Protein AF-A0A939JDB5-F1 (afdb_monomer)

Organism: NCBI:txid2816474

Secondary structure (DSSP, 8-state):
-GGGGGT--SGGGHHHHSSHHHHHHHHHHH-SEEE-TTS-EEEHHHHHHHHHHHHTTT----HHHHHTTTHHHHGGGS--GGGS-TT--HHHHHHHHHHHHHH--GGGGGGTSSHHHHHHHHHHH-HHHHHHHHHHTPSPPPHHHHHTT----S--S----HHHHHHHHHHHHHHHT---

Foldseek 3Di:
DCCLCVQPVDPLSCLQQQAPVNLVLQCLLVPQWDQDPVRDTDGSSVVSPVVSCVFQVHDHHHNLVQCVVPLVVQLVVFDDLVPACPPDDPVLNCLQCVQCVVNVGSSSSLNQLAPNNLVSCCSNVNDVSSVRSPVRSPVHHGVCVRSVRGDDPDCRGDDPDPVVVVVVVVVVVVVVVDDD

Solvent-accessible surface area (backbone atoms only — not comparable to full-atom values): 10328 Å² total; per-residue (Å²): 103,75,71,42,38,83,66,32,75,57,84,68,31,46,80,70,27,57,21,53,64,33,29,47,52,51,22,73,66,67,35,70,51,45,73,47,99,85,74,45,81,42,48,37,48,57,54,44,44,48,54,24,16,72,63,29,72,72,38,76,43,45,61,47,74,70,34,72,87,39,27,89,70,41,27,81,76,38,79,56,77,93,76,53,65,89,86,51,54,68,69,54,46,50,60,37,44,44,49,24,77,74,51,77,36,59,33,44,29,52,58,40,68,18,56,59,10,32,52,50,32,31,72,74,68,30,63,71,48,16,54,53,50,53,67,71,43,68,83,70,41,48,53,52,72,55,54,71,71,61,71,86,87,60,83,51,45,89,69,80,56,68,65,58,55,53,52,52,54,56,57,55,57,61,57,69,77,60,77,129

InterPro domains:
  IPR054061 Domain of unknown function DUF6915 [PF21866] (1-70)

Structure (mmCIF, N/CA/C/O backbone):
data_AF-A0A939JDB5-F1
#
_entry.id   AF-A0A939JDB5-F1
#
loop_
_atom_site.group_PDB
_atom_site.id
_atom_site.type_symbol
_atom_site.label_atom_id
_atom_site.label_alt_id
_atom_site.label_comp_id
_atom_site.label_asym_id
_atom_site.label_entity_id
_atom_site.label_seq_id
_atom_site.pdbx_PDB_ins_code
_atom_site.Cartn_x
_atom_site.Cartn_y
_atom_site.Cartn_z
_atom_site.occupancy
_atom_site.B_iso_or_equiv
_atom_site.auth_seq_id
_atom_site.auth_comp_id
_atom_site.auth_asym_id
_atom_site.auth_atom_id
_atom_site.pdbx_PDB_model_num
ATOM 1 N N . MET A 1 1 ? -1.602 1.652 8.373 1.00 92.62 1 MET A N 1
ATOM 2 C CA . MET A 1 1 ? -1.917 2.514 7.207 1.00 92.62 1 MET A CA 1
ATOM 3 C C . MET A 1 1 ? -0.992 3.725 7.167 1.00 92.62 1 MET A C 1
ATOM 5 O O . MET A 1 1 ? -0.188 3.836 6.250 1.00 92.62 1 MET A O 1
ATOM 9 N N . ASP A 1 2 ? -0.999 4.572 8.196 1.00 95.12 2 ASP A N 1
ATOM 10 C CA . ASP A 1 2 ? -0.129 5.760 8.258 1.00 95.12 2 ASP A CA 1
ATOM 11 C C . ASP A 1 2 ? 1.370 5.483 8.423 1.00 95.12 2 ASP A C 1
ATOM 13 O O . ASP A 1 2 ? 2.187 6.348 8.120 1.00 95.12 2 ASP A O 1
ATOM 17 N N . SER A 1 3 ? 1.753 4.268 8.821 1.00 93.88 3 SER A N 1
ATOM 18 C CA . SER A 1 3 ? 3.151 3.817 8.807 1.00 93.88 3 SER A CA 1
ATOM 19 C C . SER A 1 3 ? 3.804 3.911 7.421 1.00 93.88 3 SER A C 1
ATOM 21 O O . SER A 1 3 ? 5.023 4.000 7.329 1.00 93.88 3 SER A O 1
ATOM 23 N N . SER A 1 4 ? 3.015 3.993 6.343 1.00 96.00 4 SER A N 1
ATOM 24 C CA . SER A 1 4 ? 3.498 4.325 4.994 1.00 96.00 4 SER A CA 1
ATOM 25 C C . SER A 1 4 ? 4.272 5.656 4.925 1.00 96.00 4 SER A C 1
ATOM 27 O O . SER A 1 4 ? 5.148 5.811 4.073 1.00 96.00 4 SER A O 1
ATOM 29 N N . LYS A 1 5 ? 4.048 6.589 5.866 1.00 96.06 5 LYS A N 1
ATOM 30 C CA . LYS A 1 5 ? 4.832 7.830 6.022 1.00 96.06 5 LYS A CA 1
ATOM 31 C C . LYS A 1 5 ? 6.316 7.582 6.300 1.00 96.06 5 LYS A C 1
ATOM 33 O O . LYS A 1 5 ? 7.128 8.435 5.954 1.00 96.06 5 LYS A O 1
ATOM 38 N N . LEU A 1 6 ? 6.673 6.432 6.881 1.00 96.12 6 LEU A N 1
ATOM 39 C CA . LEU A 1 6 ? 8.072 6.038 7.098 1.00 96.12 6 LEU A CA 1
ATOM 40 C C . LEU A 1 6 ? 8.820 5.824 5.775 1.00 96.12 6 LEU A C 1
ATOM 42 O O . LEU A 1 6 ? 10.034 5.983 5.728 1.00 96.12 6 LEU A O 1
ATOM 46 N N . PHE A 1 7 ? 8.093 5.509 4.701 1.00 96.06 7 PHE A N 1
ATOM 47 C CA . PHE A 1 7 ? 8.653 5.311 3.366 1.00 96.06 7 PHE A CA 1
ATOM 48 C C . PHE A 1 7 ? 8.555 6.571 2.499 1.00 96.06 7 PHE A C 1
ATOM 50 O O . PHE A 1 7 ? 9.394 6.789 1.627 1.00 96.06 7 PHE A O 1
ATOM 57 N N . TYR A 1 8 ? 7.538 7.410 2.722 1.00 96.31 8 TYR A N 1
ATOM 58 C CA . TYR A 1 8 ? 7.376 8.672 2.003 1.00 96.31 8 TYR A CA 1
ATOM 59 C C . TYR A 1 8 ? 6.568 9.686 2.826 1.00 96.31 8 TYR A C 1
ATOM 61 O O . TYR A 1 8 ? 5.347 9.626 2.884 1.00 96.31 8 TYR A O 1
ATOM 69 N N . PHE A 1 9 ? 7.220 10.660 3.461 1.00 94.94 9 PHE A N 1
ATOM 70 C CA . PHE A 1 9 ? 6.533 11.562 4.402 1.00 94.94 9 PHE A CA 1
ATOM 71 C C . PHE A 1 9 ? 5.441 12.442 3.753 1.00 94.94 9 PHE A C 1
ATOM 73 O O . PHE A 1 9 ? 4.446 12.794 4.387 1.00 94.94 9 PHE A O 1
ATOM 80 N N . HIS A 1 10 ? 5.584 12.782 2.469 1.00 94.69 10 HIS A N 1
ATOM 81 C CA . HIS A 1 10 ? 4.623 13.624 1.754 1.00 94.69 10 HIS A CA 1
ATOM 82 C C . HIS A 1 10 ? 3.256 12.934 1.615 1.00 94.69 10 HIS A C 1
ATOM 84 O O . HIS A 1 10 ? 3.155 11.714 1.520 1.00 94.69 10 HIS A O 1
ATOM 90 N N . ALA A 1 11 ? 2.184 13.720 1.481 1.00 93.25 11 ALA A N 1
ATOM 91 C CA . ALA A 1 11 ? 0.791 13.265 1.394 1.00 93.25 11 ALA A CA 1
ATOM 92 C C . ALA A 1 11 ? 0.489 12.195 0.315 1.00 93.25 11 ALA A C 1
ATOM 94 O O . ALA A 1 11 ? -0.580 11.591 0.338 1.00 93.25 11 ALA A O 1
ATOM 95 N N . ARG A 1 12 ? 1.409 11.950 -0.634 1.00 94.81 12 ARG A N 1
ATOM 96 C CA . ARG A 1 12 ? 1.244 10.916 -1.671 1.00 94.81 12 ARG A CA 1
ATOM 97 C C . ARG A 1 12 ? 1.394 9.504 -1.103 1.00 94.81 12 ARG A C 1
ATOM 99 O O . ARG A 1 12 ? 0.957 8.576 -1.766 1.00 94.81 12 ARG A O 1
ATOM 106 N N . HIS A 1 13 ? 1.926 9.327 0.114 1.00 96.25 13 HIS A N 1
ATOM 107 C CA . HIS A 1 13 ? 1.939 8.015 0.781 1.00 96.25 13 HIS A CA 1
ATOM 108 C C . HIS A 1 13 ? 0.551 7.401 0.909 1.00 96.25 13 HIS A C 1
ATOM 110 O O . HIS A 1 13 ? 0.435 6.189 1.014 1.00 96.25 13 HIS A O 1
ATOM 116 N N . ARG A 1 14 ? -0.505 8.222 0.880 1.00 96.19 14 ARG A N 1
ATOM 117 C CA . ARG A 1 14 ? -1.883 7.738 0.916 1.00 96.19 14 ARG A CA 1
ATOM 118 C C . ARG A 1 14 ? -2.203 6.808 -0.257 1.00 96.19 14 ARG A C 1
ATOM 120 O O . ARG A 1 14 ? -3.012 5.906 -0.097 1.00 96.19 14 ARG A O 1
ATOM 127 N N . LEU A 1 15 ? -1.496 6.936 -1.385 1.00 96.44 15 LEU A N 1
ATOM 128 C CA . LEU A 1 15 ? -1.566 5.971 -2.485 1.00 96.44 15 LEU A CA 1
ATOM 129 C C . LEU A 1 15 ? -1.157 4.550 -2.059 1.00 96.44 15 LEU A C 1
ATOM 131 O O . LEU A 1 15 ? -1.588 3.593 -2.686 1.00 96.44 15 LEU A O 1
ATOM 135 N N . LEU A 1 16 ? -0.320 4.407 -1.028 1.00 97.50 16 LEU A N 1
ATOM 136 C CA . LEU A 1 16 ? 0.229 3.118 -0.618 1.00 97.50 16 LEU A CA 1
ATOM 137 C C . LEU A 1 16 ? -0.775 2.253 0.148 1.00 97.50 16 LEU A C 1
ATOM 139 O O . LEU A 1 16 ? -0.724 1.033 0.023 1.00 97.50 16 LEU A O 1
ATOM 143 N N . LEU A 1 17 ? -1.635 2.858 0.981 1.00 98.00 17 LEU A N 1
ATOM 144 C CA . LEU A 1 17 ? -2.555 2.107 1.848 1.00 98.00 17 LEU A CA 1
ATOM 145 C C . LEU A 1 17 ? -3.956 2.714 2.004 1.00 98.00 17 LEU A C 1
ATOM 147 O O . LEU A 1 17 ? -4.831 2.025 2.518 1.00 98.00 17 LEU A O 1
ATOM 151 N N . HIS A 1 18 ? -4.235 3.948 1.576 1.00 97.50 18 HIS A N 1
ATOM 152 C CA . HIS A 1 18 ? -5.554 4.577 1.761 1.00 97.50 18 HIS A CA 1
ATOM 153 C C . HIS A 1 18 ? -6.498 4.261 0.600 1.00 97.50 18 HIS A C 1
ATOM 155 O O . HIS A 1 18 ? -6.945 5.136 -0.146 1.00 97.50 18 HIS A O 1
ATOM 161 N N . HIS A 1 19 ? -6.769 2.973 0.431 1.00 97.50 19 HIS A N 1
ATOM 162 C CA . HIS A 1 19 ? -7.702 2.420 -0.543 1.00 97.50 19 HIS A CA 1
ATOM 163 C C . HIS A 1 19 ? -8.171 1.031 -0.097 1.00 97.50 19 HIS A C 1
ATOM 165 O O . HIS A 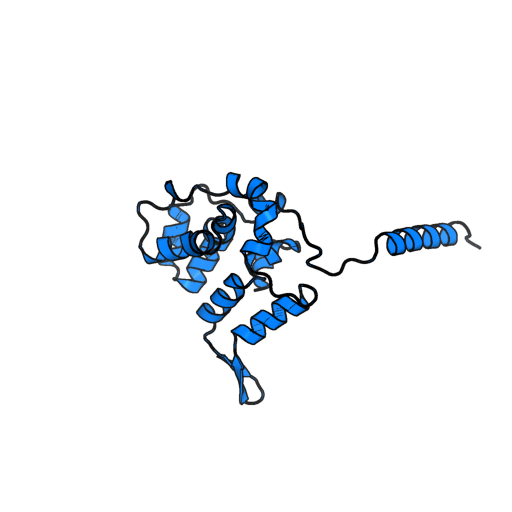1 19 ? -7.607 0.437 0.822 1.00 97.50 19 HIS A O 1
ATOM 171 N N . THR A 1 20 ? -9.165 0.466 -0.782 1.00 98.06 20 THR A N 1
ATOM 172 C CA . THR A 1 20 ? -9.755 -0.838 -0.424 1.00 98.06 20 THR A CA 1
ATOM 173 C C . THR A 1 20 ? -8.736 -1.979 -0.281 1.00 98.06 20 THR A C 1
ATOM 175 O O . THR A 1 20 ? -8.845 -2.753 0.663 1.00 98.06 20 THR A O 1
ATOM 178 N N . THR A 1 21 ? -7.698 -2.063 -1.126 1.00 97.94 21 THR A N 1
ATOM 179 C CA . THR A 1 21 ? -6.618 -3.064 -0.946 1.00 97.94 21 THR A CA 1
ATOM 180 C C . THR A 1 21 ? -5.813 -2.858 0.347 1.00 97.94 21 THR A C 1
ATOM 182 O O . THR A 1 21 ? -5.436 -3.828 0.989 1.00 97.94 21 THR A O 1
ATOM 185 N N . GLY A 1 22 ? -5.568 -1.614 0.773 1.00 98.00 22 GLY A N 1
ATOM 186 C CA . GLY A 1 22 ? -4.865 -1.351 2.031 1.00 98.00 22 GLY A CA 1
ATOM 187 C C . GLY A 1 22 ? -5.722 -1.657 3.262 1.00 98.00 22 GLY A C 1
ATOM 188 O O . GLY A 1 22 ? -5.187 -2.080 4.284 1.00 98.00 22 GLY A O 1
ATOM 189 N N . ILE A 1 23 ? -7.048 -1.515 3.151 1.00 98.44 23 ILE A N 1
ATOM 190 C CA . ILE A 1 23 ? -8.012 -1.978 4.165 1.00 98.44 23 ILE A CA 1
ATOM 191 C C . ILE A 1 23 ? -7.969 -3.505 4.288 1.00 98.44 23 ILE A C 1
ATOM 193 O O . ILE A 1 23 ? -7.952 -4.027 5.402 1.00 98.44 23 ILE A O 1
ATOM 197 N N . GLU A 1 24 ? -7.919 -4.224 3.163 1.00 97.88 24 GLU A N 1
ATOM 198 C CA . GLU A 1 24 ? -7.749 -5.680 3.173 1.00 97.88 24 GLU A CA 1
ATOM 199 C C . GLU A 1 24 ? -6.438 -6.068 3.861 1.00 97.88 24 GLU A C 1
ATOM 201 O O . GLU A 1 24 ? -6.480 -6.835 4.814 1.00 97.88 24 GLU A O 1
ATOM 206 N N . TRP A 1 25 ? -5.298 -5.490 3.471 1.00 98.06 25 TRP A N 1
ATOM 207 C CA . TRP A 1 25 ? -4.014 -5.799 4.112 1.00 98.06 25 TRP A CA 1
ATOM 208 C C . TRP A 1 25 ? -3.981 -5.459 5.603 1.00 98.06 25 TRP A C 1
ATOM 210 O O . TRP A 1 25 ? -3.379 -6.191 6.383 1.00 98.06 25 TRP A O 1
ATOM 220 N N . ALA A 1 26 ? -4.649 -4.384 6.031 1.00 98.12 26 ALA A N 1
ATOM 221 C CA . ALA A 1 26 ? -4.811 -4.095 7.454 1.00 98.12 26 ALA A CA 1
ATOM 222 C C . ALA A 1 26 ? -5.622 -5.188 8.172 1.00 98.12 26 ALA A C 1
ATOM 224 O O . ALA A 1 26 ? -5.285 -5.552 9.294 1.00 98.12 26 ALA A O 1
ATOM 225 N N . THR A 1 27 ? -6.657 -5.722 7.519 1.00 98.19 27 THR A N 1
ATOM 226 C CA . THR A 1 27 ? -7.489 -6.816 8.047 1.00 98.19 27 THR A CA 1
ATOM 227 C C . THR A 1 27 ? -6.718 -8.138 8.081 1.00 98.19 27 THR A C 1
ATOM 229 O O . THR A 1 27 ? -6.770 -8.843 9.080 1.00 98.19 27 THR A O 1
ATOM 232 N N . GLU A 1 28 ? -5.937 -8.453 7.045 1.00 97.12 28 GLU A N 1
ATOM 233 C CA . GLU A 1 28 ? -5.064 -9.637 7.020 1.00 97.12 28 GLU A CA 1
ATOM 234 C C . GLU A 1 28 ? -4.016 -9.592 8.140 1.00 97.12 28 GLU A C 1
ATOM 236 O O . GLU A 1 28 ? -3.761 -10.604 8.787 1.00 97.12 28 GLU A O 1
ATOM 241 N N . LEU A 1 29 ? -3.440 -8.414 8.399 1.00 97.06 29 LEU A N 1
ATOM 242 C CA . LEU A 1 29 ? -2.404 -8.237 9.414 1.00 97.06 29 LEU A CA 1
ATOM 243 C C . LEU A 1 29 ? -2.949 -8.252 10.851 1.00 97.06 29 LEU A C 1
ATOM 245 O O . LEU A 1 29 ? -2.303 -8.785 11.749 1.00 97.06 29 LEU A O 1
ATOM 249 N N . LEU A 1 30 ? -4.098 -7.616 11.092 1.00 96.69 30 LEU A N 1
ATOM 250 C CA . LEU A 1 30 ? -4.632 -7.391 12.443 1.00 96.69 30 LEU A CA 1
ATOM 251 C C . LEU A 1 30 ? -5.764 -8.359 12.824 1.00 96.69 30 LEU A C 1
ATOM 253 O O . LEU A 1 30 ? -6.151 -8.405 13.992 1.00 96.69 30 LEU A O 1
ATOM 257 N N . GLY A 1 31 ? -6.290 -9.117 11.862 1.00 97.75 31 GLY A N 1
ATOM 258 C CA . GLY A 1 31 ? -7.484 -9.947 12.000 1.00 97.75 31 GLY A CA 1
ATOM 259 C C . GLY A 1 31 ? -8.785 -9.206 11.664 1.00 97.75 31 GLY A C 1
ATOM 260 O O . GLY A 1 31 ? -8.805 -8.003 11.406 1.00 97.75 31 GLY A O 1
ATOM 261 N N . ASP A 1 32 ? -9.904 -9.935 11.685 1.00 98.12 32 ASP A N 1
ATOM 262 C CA . ASP A 1 32 ? -11.219 -9.410 11.279 1.00 98.12 32 ASP A CA 1
ATOM 263 C C . ASP A 1 32 ? -11.778 -8.349 12.241 1.00 98.12 32 ASP A C 1
ATOM 265 O O . ASP A 1 32 ? -12.502 -7.429 11.841 1.00 98.12 32 ASP A O 1
ATOM 269 N N . PHE A 1 33 ? -11.457 -8.474 13.528 1.00 98.25 33 PHE A N 1
ATOM 270 C CA . PHE A 1 33 ? -11.974 -7.618 14.586 1.00 98.25 33 PHE A CA 1
ATOM 271 C C . PHE A 1 33 ? -10.988 -7.464 15.742 1.00 98.25 33 PHE A C 1
ATOM 273 O O . PHE A 1 33 ? -10.143 -8.319 15.993 1.00 98.25 33 PHE A O 1
ATOM 280 N N . VAL A 1 34 ? -11.161 -6.383 16.498 1.00 97.38 34 VAL A N 1
ATOM 281 C CA . VAL A 1 34 ? -10.448 -6.106 17.748 1.00 97.38 34 VAL A CA 1
ATOM 282 C C . VAL A 1 34 ? -11.438 -5.857 18.881 1.00 97.38 34 VAL A C 1
ATOM 284 O O . VAL A 1 34 ? -12.569 -5.417 18.657 1.00 97.38 34 VAL A O 1
ATOM 287 N N . LEU A 1 35 ? -11.010 -6.120 20.114 1.00 97.75 35 LEU A N 1
ATOM 288 C CA . LEU A 1 35 ? -11.731 -5.702 21.312 1.00 97.75 35 LEU A CA 1
ATOM 289 C C . LEU A 1 35 ? -11.231 -4.315 21.718 1.00 97.75 35 LEU A C 1
ATOM 291 O O . LEU A 1 35 ? -10.044 -4.139 21.990 1.00 97.75 35 LEU A O 1
ATOM 295 N N . ASN A 1 36 ? -12.117 -3.324 21.757 1.00 95.12 36 ASN A N 1
ATOM 296 C CA . ASN A 1 36 ? -11.736 -1.998 22.235 1.00 95.12 36 ASN A CA 1
ATOM 297 C C . ASN A 1 36 ? -11.668 -1.943 23.774 1.00 95.12 36 ASN A C 1
ATOM 299 O O . ASN A 1 36 ? -12.078 -2.869 24.475 1.00 95.12 36 ASN A O 1
ATOM 303 N N . SER A 1 37 ? -11.198 -0.818 24.319 1.00 95.88 37 SER A N 1
ATOM 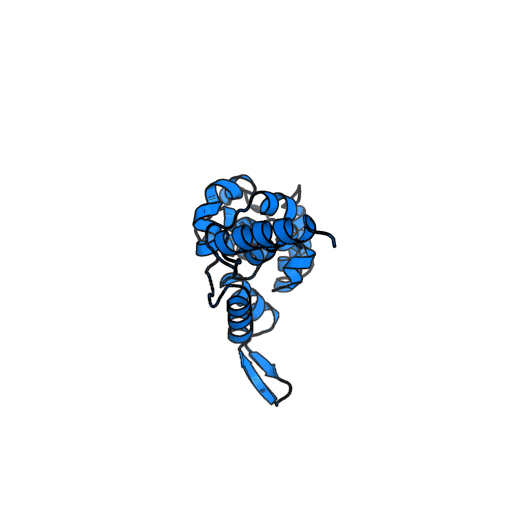304 C CA . SER A 1 37 ? -11.065 -0.610 25.770 1.00 95.88 37 SER A CA 1
ATOM 305 C C . SER A 1 37 ? -12.389 -0.649 26.547 1.00 95.88 37 SER A C 1
ATOM 307 O O . SER A 1 37 ? -12.376 -0.810 27.763 1.00 95.88 37 SER A O 1
ATOM 309 N N . ALA A 1 38 ? -13.530 -0.537 25.862 1.00 97.12 38 ALA A N 1
ATOM 310 C CA . ALA A 1 38 ? -14.864 -0.670 26.444 1.00 97.12 38 ALA A CA 1
ATOM 311 C C . ALA A 1 38 ? -15.419 -2.108 26.359 1.00 97.12 38 ALA A C 1
ATOM 313 O O . ALA A 1 38 ? -16.607 -2.315 26.606 1.00 97.12 38 ALA A O 1
ATOM 314 N N . GLY A 1 39 ? -14.600 -3.091 25.968 1.00 96.75 39 GLY A N 1
ATOM 315 C CA . GLY A 1 39 ? -15.017 -4.487 25.828 1.00 96.75 39 GLY A CA 1
ATOM 316 C C . GLY A 1 39 ? -15.950 -4.734 24.640 1.00 96.75 39 GLY A C 1
ATOM 317 O O . GLY A 1 39 ? -16.701 -5.707 24.647 1.00 96.75 39 GLY A O 1
ATOM 318 N N . ARG A 1 40 ? -15.944 -3.857 23.629 1.00 97.25 40 ARG A N 1
ATOM 319 C CA . ARG A 1 40 ? -16.779 -4.001 22.427 1.00 97.25 40 ARG A CA 1
ATOM 320 C C . ARG A 1 40 ? -15.957 -4.539 21.266 1.00 97.25 40 ARG A C 1
ATOM 322 O O . ARG A 1 40 ? -14.864 -4.040 21.001 1.00 97.25 40 ARG A O 1
ATOM 329 N N . THR A 1 41 ? -16.518 -5.513 20.560 1.00 98.25 41 THR A N 1
ATOM 330 C CA . THR A 1 41 ? -15.970 -6.027 19.303 1.00 98.25 41 THR A CA 1
ATOM 331 C C . THR A 1 41 ? -16.173 -5.002 18.192 1.00 98.25 41 THR A C 1
ATOM 333 O O . THR A 1 41 ? -17.298 -4.564 17.951 1.00 98.25 41 THR A O 1
ATOM 336 N N . VAL A 1 42 ? -15.090 -4.622 17.516 1.00 97.88 42 VAL A N 1
ATOM 337 C CA . VAL A 1 42 ? -15.085 -3.655 16.411 1.00 97.88 42 VAL A CA 1
ATOM 338 C C . VAL A 1 42 ? -14.364 -4.269 15.217 1.00 97.88 42 VAL A C 1
ATOM 340 O O . VAL A 1 42 ? -13.294 -4.848 15.380 1.00 97.88 42 VAL A O 1
ATOM 343 N N . LEU A 1 43 ? -14.934 -4.138 14.019 1.00 98.56 43 LEU A N 1
ATOM 344 C CA . LEU A 1 43 ? -14.330 -4.661 12.793 1.00 98.56 43 LEU A CA 1
ATOM 345 C C . LEU A 1 43 ? -13.102 -3.833 12.396 1.00 98.56 43 LEU A C 1
ATOM 347 O O . LEU A 1 43 ? -13.192 -2.609 12.280 1.00 98.56 43 LEU A O 1
ATOM 351 N N . VAL A 1 44 ? -11.976 -4.494 12.113 1.00 98.56 44 VAL A N 1
ATOM 352 C CA . VAL A 1 44 ? -10.751 -3.820 11.635 1.00 98.56 44 VAL A CA 1
ATOM 353 C C . VAL A 1 44 ? -11.009 -3.110 10.312 1.00 98.56 44 VAL A C 1
ATOM 355 O O . VAL A 1 44 ? -10.591 -1.966 10.130 1.00 98.56 44 VAL A O 1
ATOM 358 N N . ARG A 1 45 ? -11.773 -3.751 9.420 1.00 98.38 45 ARG A N 1
ATOM 359 C CA . ARG A 1 45 ? -12.212 -3.165 8.150 1.00 98.38 45 ARG A CA 1
ATOM 360 C C . ARG A 1 45 ? -12.881 -1.805 8.344 1.00 98.38 45 ARG A C 1
ATOM 362 O O . ARG A 1 45 ? -12.594 -0.881 7.590 1.00 98.38 45 ARG A O 1
ATOM 369 N N . ASP A 1 46 ? -13.767 -1.687 9.331 1.00 98.25 46 ASP A N 1
ATOM 370 C CA . ASP A 1 46 ? -14.537 -0.462 9.551 1.00 98.25 46 ASP A CA 1
ATOM 371 C C . ASP A 1 46 ? -13.645 0.638 10.148 1.00 98.25 46 ASP A C 1
ATOM 373 O O . ASP A 1 46 ? -13.720 1.780 9.705 1.00 98.25 46 ASP A O 1
ATOM 377 N N . ILE A 1 47 ? -12.715 0.290 11.049 1.00 98.25 47 ILE A N 1
ATOM 378 C CA . ILE A 1 47 ? -11.689 1.221 11.557 1.00 98.25 47 ILE A CA 1
ATOM 379 C C . ILE A 1 47 ? -10.829 1.760 10.403 1.00 98.25 47 ILE A C 1
ATOM 381 O O . ILE A 1 47 ? -10.629 2.966 10.276 1.00 98.25 47 ILE A O 1
ATOM 385 N N . ALA A 1 48 ? -10.339 0.877 9.531 1.00 98.44 48 ALA A N 1
ATOM 386 C CA . ALA A 1 48 ? -9.507 1.253 8.390 1.00 98.44 48 ALA A CA 1
ATOM 387 C C . ALA A 1 48 ? -10.283 2.060 7.326 1.00 98.44 48 ALA A C 1
ATOM 389 O O . ALA A 1 48 ? -9.723 2.954 6.684 1.00 98.44 48 ALA A O 1
ATOM 390 N N . ALA A 1 49 ? -11.577 1.779 7.147 1.00 98.38 49 ALA A N 1
ATOM 391 C CA . ALA A 1 49 ? -12.456 2.552 6.276 1.00 98.38 49 ALA A CA 1
ATOM 392 C C . ALA A 1 49 ? -12.711 3.964 6.822 1.00 98.38 49 ALA A C 1
ATOM 394 O O . ALA A 1 49 ? -12.635 4.922 6.052 1.00 98.38 49 ALA A O 1
ATOM 395 N N . GLU A 1 50 ? -12.968 4.114 8.124 1.00 98.06 50 GLU A N 1
ATOM 396 C CA . GLU A 1 50 ? -13.102 5.434 8.755 1.00 98.06 50 GLU A CA 1
ATOM 397 C C . GLU A 1 50 ? -11.796 6.230 8.673 1.00 98.06 50 GLU A C 1
ATOM 399 O O . GLU A 1 50 ? -11.832 7.382 8.249 1.00 98.06 50 GLU A O 1
ATOM 404 N N . HIS A 1 51 ? -10.637 5.598 8.904 1.00 97.00 51 HIS A N 1
ATOM 405 C CA . HIS A 1 51 ? -9.325 6.230 8.684 1.00 97.00 51 HIS A CA 1
ATOM 406 C C . HIS A 1 51 ? -9.191 6.795 7.261 1.00 97.00 51 HIS A C 1
ATOM 408 O O . HIS A 1 51 ? -8.765 7.933 7.064 1.00 97.00 51 HIS A O 1
ATOM 414 N N . CYS A 1 52 ? -9.601 6.027 6.243 1.00 97.00 52 CYS A N 1
ATOM 415 C CA . CYS A 1 52 ? -9.611 6.517 4.863 1.00 97.00 52 CYS A CA 1
ATOM 416 C C . CYS A 1 52 ? -10.540 7.720 4.688 1.00 97.00 52 CYS A C 1
ATOM 418 O O . CYS A 1 52 ? -10.149 8.684 4.037 1.00 97.00 52 CYS A O 1
ATOM 420 N N . LYS A 1 53 ? -11.750 7.691 5.255 1.00 96.06 53 LYS A N 1
ATOM 421 C CA . LYS A 1 53 ? -12.715 8.794 5.136 1.00 96.06 53 LYS A CA 1
ATOM 422 C C . LYS A 1 53 ? -12.209 10.072 5.791 1.00 96.06 53 LYS A C 1
ATOM 424 O O . LYS A 1 53 ? -12.340 11.134 5.182 1.00 96.06 53 LYS A O 1
ATOM 429 N N . GLU A 1 54 ? -11.635 9.976 6.985 1.00 95.00 54 GLU A N 1
ATOM 430 C CA . GLU A 1 54 ? -11.051 11.112 7.706 1.00 95.00 54 GLU A CA 1
ATOM 431 C C . GLU A 1 54 ? -9.958 11.781 6.870 1.00 95.00 54 GLU A C 1
ATOM 433 O O . GLU A 1 54 ? -9.961 12.998 6.675 1.00 95.00 54 GLU A O 1
ATOM 438 N N . ASP A 1 55 ? -9.079 10.978 6.275 1.00 93.94 55 ASP A N 1
ATOM 439 C CA . ASP A 1 55 ? -7.998 11.492 5.451 1.00 93.94 55 ASP A CA 1
ATOM 440 C C . ASP A 1 55 ? -8.466 11.954 4.061 1.00 93.94 55 ASP A C 1
ATOM 442 O O . ASP A 1 55 ? -7.888 12.893 3.507 1.00 93.94 55 ASP A O 1
ATOM 446 N N . LEU A 1 56 ? -9.488 11.324 3.473 1.00 94.25 56 LEU A N 1
ATOM 447 C CA . LEU A 1 56 ? -9.840 11.478 2.054 1.00 94.25 56 LEU A CA 1
ATOM 448 C C . LEU A 1 56 ? -11.156 12.223 1.783 1.00 94.25 56 LEU A C 1
ATOM 450 O O . LEU A 1 56 ? -11.805 12.035 0.741 1.00 94.25 56 LEU A O 1
ATOM 454 N N . SER A 1 57 ? -11.546 13.095 2.715 1.00 91.00 57 SER A N 1
ATOM 455 C CA . SER A 1 57 ? -12.764 13.913 2.634 1.00 91.00 57 SER A CA 1
ATOM 456 C C . SER A 1 57 ? -14.022 13.058 2.438 1.00 91.00 57 SER A C 1
ATOM 458 O O . SER A 1 57 ? -14.802 13.272 1.513 1.00 91.00 57 SER A O 1
ATOM 460 N N . GLY A 1 58 ? -14.190 12.051 3.295 1.00 92.88 58 GLY A N 1
ATOM 461 C CA . GLY A 1 58 ? -15.368 11.184 3.346 1.00 92.88 58 GLY A CA 1
ATOM 462 C C . GLY A 1 58 ? -15.372 10.025 2.347 1.00 92.88 58 GLY A C 1
ATOM 463 O O . GLY A 1 58 ? -16.381 9.330 2.237 1.00 92.88 58 GLY A O 1
ATOM 464 N N . ARG A 1 59 ? -14.279 9.792 1.611 1.00 93.94 59 ARG A N 1
ATOM 465 C CA . ARG A 1 59 ? -14.200 8.743 0.581 1.00 93.94 59 ARG A CA 1
ATOM 466 C C . ARG A 1 59 ? -13.365 7.546 1.014 1.00 93.94 59 ARG A C 1
ATOM 468 O O . ARG A 1 59 ? -12.382 7.680 1.732 1.00 93.94 59 ARG A O 1
ATOM 475 N N . VAL A 1 60 ? -13.724 6.387 0.468 1.00 96.88 60 VAL A N 1
ATOM 476 C CA . VAL A 1 60 ? -12.921 5.160 0.513 1.00 96.88 60 VAL A CA 1
ATOM 477 C C . VAL A 1 60 ? -12.674 4.718 -0.932 1.00 96.88 60 VAL A C 1
ATOM 479 O O . VAL A 1 60 ? -13.516 4.028 -1.505 1.00 96.88 60 VAL A O 1
ATOM 482 N N . PRO A 1 61 ? -11.587 5.176 -1.574 1.00 95.94 61 PRO A N 1
ATOM 483 C CA . PRO A 1 61 ? -11.320 4.846 -2.968 1.00 95.94 61 PRO A CA 1
ATOM 484 C C . PRO A 1 61 ? -10.849 3.404 -3.136 1.00 95.94 61 PRO A C 1
ATOM 486 O O . PRO A 1 61 ? -10.284 2.787 -2.229 1.00 95.94 61 PRO A O 1
ATOM 489 N N . THR A 1 62 ? -11.016 2.877 -4.341 1.00 97.50 62 THR A N 1
ATOM 490 C CA . THR A 1 62 ? -10.304 1.674 -4.768 1.00 97.50 62 THR A CA 1
ATOM 491 C C . THR A 1 62 ? -8.881 2.020 -5.202 1.00 97.50 62 THR A C 1
ATOM 493 O O . THR A 1 62 ? -8.563 3.169 -5.511 1.00 97.50 62 THR A O 1
ATOM 496 N N . LEU A 1 63 ? -8.004 1.016 -5.272 1.00 97.50 63 LEU A N 1
ATOM 497 C CA . LEU A 1 63 ? -6.669 1.210 -5.845 1.00 97.50 63 LEU A CA 1
ATOM 498 C C . LEU A 1 63 ? -6.739 1.623 -7.329 1.00 97.50 63 LEU A C 1
ATOM 500 O O . LEU A 1 63 ? -5.912 2.397 -7.803 1.00 97.50 63 LEU A O 1
ATOM 504 N N . HIS A 1 64 ? -7.755 1.150 -8.054 1.00 97.56 64 HIS A N 1
ATOM 505 C CA . HIS A 1 64 ? -7.994 1.560 -9.434 1.00 97.56 64 HIS A CA 1
ATOM 506 C C . HIS A 1 64 ? -8.324 3.060 -9.532 1.00 97.56 64 HIS A C 1
ATOM 508 O O . HIS A 1 64 ? -7.774 3.743 -10.393 1.00 97.56 64 HIS A O 1
ATOM 514 N N . ASP A 1 65 ? -9.154 3.605 -8.633 1.00 96.25 65 ASP A N 1
ATOM 515 C CA . ASP A 1 65 ? -9.507 5.037 -8.639 1.00 96.25 65 ASP A CA 1
ATO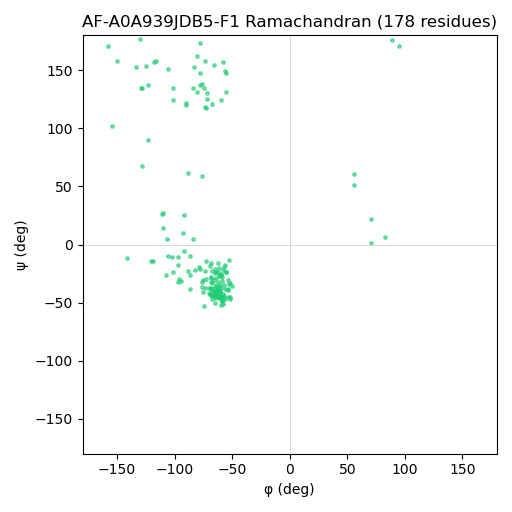M 516 C C . ASP A 1 65 ? -8.281 5.940 -8.482 1.00 96.25 65 ASP A C 1
ATOM 518 O O . ASP A 1 65 ? -8.185 6.986 -9.125 1.00 96.25 65 ASP A O 1
ATOM 522 N N . TRP A 1 66 ? -7.324 5.506 -7.663 1.00 95.50 66 TRP A N 1
ATOM 523 C CA . TRP A 1 66 ? -6.047 6.181 -7.471 1.00 95.50 66 TRP A CA 1
ATOM 524 C C . TRP A 1 66 ? -5.158 6.170 -8.719 1.00 95.50 66 TRP A C 1
ATOM 526 O O . TRP A 1 66 ? -4.479 7.158 -9.002 1.00 95.50 66 TRP A O 1
ATOM 536 N N . LEU A 1 67 ? -5.120 5.043 -9.430 1.00 96.81 67 LEU A N 1
ATOM 537 C CA . LEU A 1 67 ? -4.098 4.770 -10.438 1.00 96.81 67 LEU A CA 1
ATOM 538 C C . LEU A 1 67 ? -4.560 4.989 -11.875 1.00 96.81 67 LEU A C 1
ATOM 540 O O . LEU A 1 67 ? -3.718 5.270 -12.720 1.00 96.81 67 LEU A O 1
ATOM 544 N N . ARG A 1 68 ? -5.863 4.928 -12.172 1.00 96.38 68 ARG A N 1
ATOM 545 C CA . ARG A 1 68 ? -6.397 4.976 -13.550 1.00 96.38 68 ARG A CA 1
ATOM 546 C C . ARG A 1 68 ? -5.860 6.133 -14.400 1.00 96.38 68 ARG A C 1
ATOM 548 O O . ARG A 1 68 ? -5.658 5.972 -15.595 1.00 96.38 68 ARG A O 1
ATOM 555 N N . ALA A 1 69 ? -5.622 7.292 -13.788 1.00 94.69 69 ALA A N 1
ATOM 556 C CA . ALA A 1 69 ? -5.128 8.488 -14.471 1.00 94.69 69 ALA A CA 1
ATOM 557 C C . ALA A 1 69 ? -3.603 8.675 -14.354 1.00 94.69 69 ALA A C 1
ATOM 559 O O . ALA A 1 69 ? -3.038 9.527 -15.034 1.00 94.69 69 ALA A O 1
ATOM 560 N N . ALA A 1 70 ? -2.940 7.894 -13.499 1.00 95.00 70 ALA A N 1
ATOM 561 C CA . ALA A 1 70 ? -1.496 7.922 -13.283 1.00 95.00 70 ALA A CA 1
ATOM 562 C C . ALA A 1 70 ? -0.770 6.718 -13.907 1.00 95.00 70 ALA A C 1
ATOM 564 O O . ALA A 1 70 ? 0.459 6.721 -13.947 1.00 95.00 70 ALA A O 1
ATOM 565 N N . ASP A 1 71 ? -1.494 5.701 -14.389 1.00 96.62 71 ASP A N 1
ATOM 566 C CA . ASP A 1 71 ? -0.914 4.452 -14.892 1.00 96.62 71 ASP A CA 1
ATOM 567 C C . ASP A 1 71 ? 0.061 4.706 -16.045 1.00 96.62 71 ASP A C 1
ATOM 569 O O . ASP A 1 71 ? 1.179 4.211 -16.009 1.00 96.62 71 ASP A O 1
ATOM 573 N N . THR A 1 72 ? -0.271 5.588 -16.990 1.00 95.69 72 THR A N 1
ATOM 574 C CA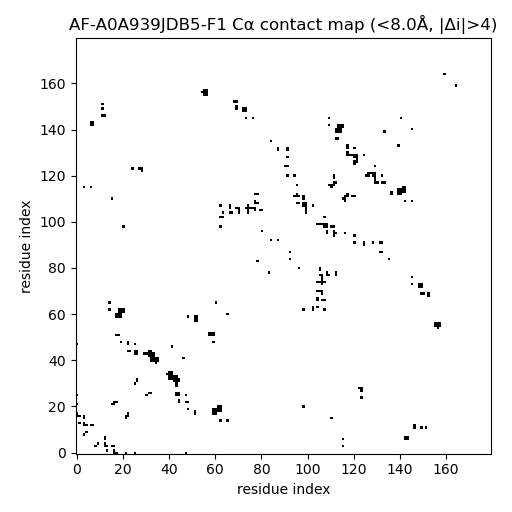 . THR A 1 72 ? 0.636 5.953 -18.095 1.00 95.69 72 THR A CA 1
ATOM 575 C C . THR A 1 72 ? 1.973 6.530 -17.622 1.00 95.69 72 THR A C 1
ATOM 577 O O . THR A 1 72 ? 2.993 6.326 -18.276 1.00 95.69 72 THR A O 1
ATOM 580 N N . THR A 1 73 ? 1.982 7.227 -16.485 1.00 95.94 73 THR A N 1
ATOM 581 C CA . THR A 1 73 ? 3.183 7.837 -15.899 1.00 95.94 73 THR A CA 1
ATOM 582 C C . THR A 1 73 ? 3.944 6.861 -15.002 1.00 95.94 73 THR A C 1
ATOM 584 O O . THR A 1 73 ? 5.171 6.868 -14.985 1.00 95.94 73 THR A O 1
ATOM 587 N N . LEU A 1 74 ? 3.236 6.022 -14.241 1.00 96.69 74 LEU A N 1
ATOM 588 C CA . LEU A 1 74 ? 3.831 5.159 -13.217 1.00 96.69 74 LEU A CA 1
ATOM 589 C C . LEU A 1 74 ? 4.150 3.744 -13.711 1.00 96.69 74 LEU A C 1
ATOM 591 O O . LEU A 1 74 ? 5.117 3.149 -13.245 1.00 96.69 74 LEU A O 1
ATOM 595 N N . ALA A 1 75 ? 3.378 3.195 -14.650 1.00 96.44 75 ALA A N 1
ATOM 596 C CA . ALA A 1 75 ? 3.601 1.860 -15.204 1.00 96.44 75 ALA A CA 1
ATOM 597 C C . ALA A 1 75 ? 5.007 1.666 -15.802 1.00 96.44 75 ALA A C 1
ATOM 599 O O . ALA A 1 75 ? 5.576 0.593 -15.597 1.00 96.44 75 ALA A O 1
ATOM 600 N N . PRO A 1 76 ? 5.618 2.655 -16.491 1.00 95.75 76 PRO A N 1
ATOM 601 C CA . PRO A 1 76 ? 6.989 2.517 -16.983 1.00 95.75 76 PRO A CA 1
ATOM 602 C C . PRO A 1 76 ? 8.039 2.399 -15.871 1.00 95.75 76 PRO A C 1
ATOM 604 O O . PRO A 1 76 ? 9.131 1.901 -16.129 1.00 95.75 76 PRO A O 1
ATOM 607 N N . LEU A 1 77 ? 7.722 2.852 -14.653 1.00 94.75 77 LEU A N 1
ATOM 608 C CA . LEU A 1 77 ? 8.645 2.874 -13.515 1.00 94.75 77 LEU A CA 1
ATOM 609 C C . LEU A 1 77 ? 8.657 1.564 -12.724 1.00 94.75 77 LEU A C 1
ATOM 611 O O . LEU A 1 77 ? 9.496 1.404 -11.850 1.00 94.75 77 LEU A O 1
ATOM 615 N N . VAL A 1 78 ? 7.732 0.643 -12.987 1.00 94.06 78 VAL A N 1
ATOM 616 C CA . VAL A 1 78 ? 7.636 -0.645 -12.282 1.00 94.06 78 VAL A CA 1
ATOM 617 C C . VAL A 1 78 ? 7.891 -1.800 -13.248 1.00 94.06 78 VAL A C 1
ATOM 619 O O . VAL A 1 78 ? 7.715 -1.620 -14.452 1.00 94.06 78 VAL A O 1
ATOM 622 N N . PRO A 1 79 ? 8.287 -2.999 -12.788 1.00 92.25 79 PRO A N 1
ATOM 623 C CA . PRO A 1 79 ? 8.514 -4.140 -13.676 1.00 92.25 79 PRO A CA 1
ATOM 624 C C . PRO A 1 79 ? 7.279 -4.531 -14.505 1.00 92.25 79 PRO A C 1
ATOM 626 O O . PRO A 1 79 ? 6.139 -4.219 -14.153 1.00 92.25 79 PRO A O 1
ATOM 629 N N . SER A 1 80 ? 7.501 -5.206 -15.635 1.00 90.56 80 SER A N 1
ATOM 630 C CA . SER A 1 80 ? 6.408 -5.798 -16.417 1.00 90.56 80 SER A CA 1
ATOM 631 C C . SER A 1 80 ? 5.934 -7.102 -15.761 1.00 90.56 80 SER A C 1
ATOM 633 O O . SER A 1 80 ? 6.798 -7.901 -15.395 1.00 90.56 80 SER A O 1
ATOM 635 N N . PRO A 1 81 ? 4.614 -7.369 -15.656 1.00 87.19 81 PRO A N 1
ATOM 636 C CA . PRO A 1 81 ? 4.093 -8.622 -15.100 1.00 87.19 81 PRO A CA 1
ATOM 637 C C . PRO A 1 81 ? 4.668 -9.883 -15.762 1.00 87.19 81 PRO A C 1
ATOM 639 O O . PRO A 1 81 ? 4.971 -10.849 -15.069 1.00 87.19 81 PRO A O 1
ATOM 642 N N . ASP A 1 82 ? 4.874 -9.860 -17.084 1.00 83.31 82 ASP A N 1
ATOM 643 C CA . ASP A 1 82 ? 5.351 -11.022 -17.855 1.00 83.31 82 ASP A CA 1
ATOM 644 C C . ASP A 1 82 ? 6.794 -11.424 -17.522 1.00 83.31 82 ASP A C 1
ATOM 646 O O . ASP A 1 82 ? 7.206 -12.557 -17.755 1.00 83.31 82 ASP A O 1
ATOM 650 N N . GLN A 1 83 ? 7.572 -10.486 -16.987 1.00 75.62 83 GLN A N 1
ATOM 651 C CA . GLN A 1 83 ? 8.982 -10.672 -16.639 1.00 75.62 83 GLN A CA 1
ATOM 652 C C . GLN A 1 83 ? 9.182 -10.776 -15.124 1.00 75.62 83 GLN A C 1
ATOM 654 O O . GLN A 1 83 ? 10.313 -10.817 -14.642 1.00 75.62 83 GLN A O 1
ATOM 659 N N . LEU A 1 84 ? 8.087 -10.780 -14.363 1.00 81.38 84 LEU A N 1
ATOM 660 C CA . LEU A 1 84 ? 8.122 -10.676 -12.920 1.00 81.38 84 LEU A CA 1
ATOM 661 C C . LEU A 1 84 ? 8.214 -12.067 -12.293 1.00 81.38 84 LEU A C 1
ATOM 663 O O . LEU A 1 84 ? 7.319 -12.897 -12.461 1.00 81.38 84 LEU A O 1
ATOM 667 N N . LEU A 1 85 ? 9.272 -12.267 -11.506 1.00 83.50 85 LEU A N 1
ATOM 668 C CA . LEU A 1 85 ? 9.382 -13.360 -10.540 1.00 83.50 85 LEU A CA 1
ATOM 669 C C . LEU A 1 85 ? 9.199 -14.766 -11.157 1.00 83.50 85 LEU A C 1
ATOM 671 O O . LEU A 1 85 ? 8.258 -15.481 -10.789 1.00 83.50 85 LEU A O 1
ATOM 675 N N . PRO A 1 86 ? 10.060 -15.173 -12.114 1.00 81.25 86 PRO A N 1
ATOM 676 C CA . PRO A 1 86 ? 9.971 -16.498 -12.731 1.00 81.25 86 PRO A CA 1
ATOM 677 C C . PRO A 1 86 ? 10.253 -17.629 -11.733 1.00 81.25 86 PRO A C 1
ATOM 679 O O . PRO A 1 86 ? 9.648 -18.690 -11.843 1.00 81.25 86 PRO A O 1
ATOM 682 N N . ASP A 1 87 ? 11.103 -17.368 -10.736 1.00 88.62 87 ASP A N 1
ATOM 683 C CA . ASP A 1 87 ? 11.577 -18.355 -9.760 1.00 88.62 87 ASP A CA 1
ATOM 684 C C . ASP A 1 87 ? 11.019 -18.109 -8.346 1.00 88.62 87 ASP A C 1
ATOM 686 O O . ASP A 1 87 ? 11.544 -18.641 -7.367 1.00 88.62 87 ASP A O 1
ATOM 690 N N . ALA A 1 88 ? 9.985 -17.270 -8.206 1.00 91.25 88 ALA A N 1
ATOM 691 C CA . ALA A 1 88 ? 9.368 -17.030 -6.907 1.00 91.25 88 ALA A CA 1
ATOM 692 C C . ALA A 1 88 ? 8.438 -18.160 -6.479 1.00 91.25 88 ALA A C 1
ATOM 694 O O . ALA A 1 88 ? 7.729 -18.757 -7.290 1.00 91.25 88 ALA A O 1
ATOM 695 N N . SER A 1 89 ? 8.377 -18.371 -5.170 1.00 94.81 89 SER A N 1
ATOM 696 C CA . SER A 1 89 ? 7.354 -19.176 -4.526 1.00 94.81 89 SER A CA 1
ATOM 697 C C . SER A 1 89 ? 5.951 -18.664 -4.867 1.00 94.81 89 SER A C 1
ATOM 699 O O . SER A 1 89 ? 5.726 -17.464 -5.061 1.00 94.81 89 SER A O 1
ATOM 701 N N . ASP A 1 90 ? 4.976 -19.575 -4.903 1.00 95.25 90 ASP A N 1
ATOM 702 C CA . ASP A 1 90 ? 3.588 -19.237 -5.238 1.00 95.25 90 ASP A CA 1
ATOM 703 C C . ASP A 1 90 ? 3.010 -18.161 -4.311 1.00 95.25 90 ASP A C 1
ATOM 705 O O . ASP A 1 90 ? 2.243 -17.309 -4.758 1.00 95.25 90 ASP A O 1
ATOM 709 N N . SER A 1 91 ? 3.399 -18.153 -3.031 1.00 95.88 91 SER A N 1
ATOM 710 C CA . SER A 1 91 ? 2.957 -17.149 -2.057 1.00 95.88 91 SER A CA 1
ATOM 711 C C . SER A 1 91 ? 3.501 -15.756 -2.378 1.00 95.88 91 SER A C 1
ATOM 713 O O . SER A 1 91 ? 2.726 -14.796 -2.402 1.00 95.88 91 SER A O 1
ATOM 715 N N . VAL A 1 92 ? 4.798 -15.634 -2.682 1.00 97.00 92 VAL A N 1
ATOM 716 C CA . VAL A 1 92 ? 5.421 -14.364 -3.087 1.00 97.00 92 VAL A CA 1
ATOM 717 C C . VAL A 1 92 ? 4.841 -13.896 -4.417 1.00 97.00 92 VAL A C 1
ATOM 719 O O . VAL A 1 92 ? 4.427 -12.742 -4.538 1.00 97.00 92 VAL A O 1
ATOM 722 N N . ARG A 1 93 ? 4.720 -14.791 -5.401 1.00 95.81 93 ARG A N 1
ATOM 723 C CA . ARG A 1 93 ? 4.137 -14.473 -6.710 1.00 95.81 93 ARG A CA 1
ATOM 724 C C . ARG A 1 93 ? 2.682 -14.011 -6.583 1.00 95.81 93 ARG A C 1
ATOM 726 O O . ARG A 1 93 ? 2.310 -13.000 -7.180 1.00 95.81 93 ARG A O 1
ATOM 733 N N . ALA A 1 94 ? 1.872 -14.695 -5.774 1.00 95.50 94 ALA A N 1
ATOM 734 C CA . ALA A 1 94 ? 0.488 -14.311 -5.509 1.00 95.50 94 ALA A CA 1
ATOM 735 C C . ALA A 1 94 ? 0.395 -12.950 -4.811 1.00 95.50 94 ALA A C 1
ATOM 737 O O . ALA A 1 94 ? -0.415 -12.120 -5.221 1.00 95.50 94 ALA A O 1
ATOM 738 N N . PHE A 1 95 ? 1.223 -12.691 -3.795 1.00 97.31 95 PHE A N 1
ATOM 739 C CA . PHE A 1 95 ? 1.282 -11.392 -3.122 1.00 97.31 95 PHE A CA 1
ATOM 740 C C . PHE A 1 95 ? 1.633 -10.270 -4.099 1.00 97.31 95 PHE A C 1
ATOM 742 O O . PHE A 1 95 ? 0.921 -9.268 -4.167 1.00 97.31 95 PHE A O 1
ATOM 749 N N . VAL A 1 96 ? 2.674 -10.466 -4.909 1.00 96.94 96 VAL A N 1
ATOM 750 C CA . VAL A 1 96 ? 3.175 -9.425 -5.804 1.00 96.94 96 VAL A CA 1
ATOM 751 C C . VAL A 1 96 ? 2.191 -9.098 -6.916 1.00 96.94 96 VAL A C 1
ATOM 753 O O . VAL A 1 96 ? 1.966 -7.920 -7.190 1.00 96.94 96 VAL A O 1
ATOM 756 N N . LEU A 1 97 ? 1.577 -10.109 -7.533 1.00 96.12 97 LEU A N 1
ATOM 757 C CA . LEU A 1 97 ? 0.659 -9.908 -8.655 1.00 96.12 97 LEU A CA 1
ATOM 758 C C . LEU A 1 97 ? -0.740 -9.457 -8.222 1.00 96.12 97 LEU A C 1
ATOM 760 O O . LEU A 1 97 ? -1.475 -8.906 -9.041 1.00 96.12 97 LEU A O 1
ATOM 764 N N . ARG A 1 98 ? -1.130 -9.653 -6.958 1.00 96.38 98 ARG A N 1
ATOM 765 C CA . ARG A 1 98 ? -2.490 -9.364 -6.471 1.00 96.38 98 ARG A CA 1
ATOM 766 C C . ARG A 1 98 ? -2.985 -7.942 -6.796 1.00 96.38 98 ARG A C 1
ATOM 768 O O . ARG A 1 98 ? -4.112 -7.840 -7.288 1.00 96.38 98 ARG A O 1
ATOM 775 N N . PRO A 1 99 ? -2.219 -6.849 -6.584 1.00 97.56 99 PRO A N 1
ATOM 776 C CA . PRO A 1 99 ? -2.679 -5.503 -6.935 1.00 97.56 99 PRO A CA 1
ATOM 777 C C . PRO A 1 99 ? -2.943 -5.335 -8.436 1.00 97.56 99 PRO A C 1
ATOM 779 O O . PRO A 1 99 ? -3.951 -4.743 -8.824 1.00 97.56 99 PRO A O 1
ATOM 782 N N . TYR A 1 100 ? -2.068 -5.892 -9.276 1.00 97.25 100 TYR A N 1
ATOM 783 C CA . TYR A 1 100 ? -2.212 -5.870 -10.730 1.00 97.25 100 TYR A CA 1
ATOM 784 C C . TYR A 1 100 ? -3.442 -6.662 -11.179 1.00 97.25 100 TYR A C 1
ATOM 786 O O . TYR A 1 100 ? -4.296 -6.119 -11.872 1.00 97.25 100 TYR A O 1
ATOM 794 N N . LEU A 1 101 ? -3.603 -7.902 -10.712 1.00 95.88 101 LEU A N 1
ATOM 795 C CA . LEU A 1 101 ? -4.713 -8.777 -11.110 1.00 95.88 101 LEU A CA 1
ATOM 796 C C . LEU A 1 101 ? -6.093 -8.214 -10.745 1.00 95.88 101 LEU A C 1
ATOM 798 O O . LEU A 1 101 ? -7.078 -8.519 -11.409 1.00 95.88 101 LEU A O 1
ATOM 802 N N . ARG A 1 102 ? -6.178 -7.385 -9.701 1.00 96.25 102 ARG A N 1
ATOM 803 C CA . ARG A 1 102 ? -7.437 -6.765 -9.259 1.00 96.25 102 ARG A CA 1
ATOM 804 C C . ARG A 1 102 ? -7.758 -5.440 -9.935 1.00 96.25 102 ARG A C 1
ATOM 806 O O . ARG A 1 102 ? -8.914 -5.031 -9.926 1.00 96.25 102 ARG A O 1
ATOM 813 N N . THR A 1 103 ? -6.753 -4.746 -10.460 1.00 97.62 103 THR A N 1
ATOM 814 C CA . THR A 1 103 ? -6.928 -3.418 -11.069 1.00 97.62 103 THR A CA 1
ATOM 815 C C . THR A 1 103 ? -6.805 -3.441 -12.587 1.00 97.62 103 THR A C 1
ATOM 817 O O . THR A 1 103 ? -7.348 -2.560 -13.242 1.00 97.62 103 THR A O 1
ATOM 820 N N . GLY A 1 104 ? -6.076 -4.409 -13.146 1.00 96.94 104 GLY A N 1
ATOM 821 C CA . GLY A 1 104 ? -5.630 -4.409 -14.539 1.00 96.94 104 GLY A CA 1
ATOM 822 C C . GLY A 1 104 ? -4.548 -3.366 -14.848 1.00 96.94 104 GLY A C 1
ATOM 823 O O . GLY A 1 104 ? -4.112 -3.276 -15.992 1.00 96.94 104 GLY A O 1
ATOM 824 N N . LEU A 1 105 ? -4.102 -2.584 -13.857 1.00 97.56 105 LEU A N 1
ATOM 825 C CA . LEU A 1 105 ? -3.175 -1.466 -14.036 1.00 97.56 105 LEU A CA 1
ATOM 826 C C . LEU A 1 105 ? -1.768 -1.880 -13.622 1.00 97.56 105 LEU A C 1
ATOM 828 O O . LEU A 1 105 ? -1.547 -2.310 -12.485 1.00 97.56 105 LEU A O 1
ATOM 832 N N . ARG A 1 106 ? -0.793 -1.731 -14.522 1.00 97.19 106 ARG A N 1
ATOM 833 C CA . ARG A 1 106 ? 0.595 -2.123 -14.242 1.00 97.19 106 ARG A CA 1
ATOM 834 C C . ARG A 1 106 ? 1.182 -1.286 -13.113 1.00 97.19 106 ARG A C 1
ATOM 836 O O . ARG A 1 106 ? 1.907 -1.836 -12.287 1.00 97.19 106 ARG A O 1
ATOM 843 N N . SER A 1 107 ? 0.820 -0.007 -13.002 1.00 97.12 107 SER A N 1
ATOM 844 C CA . SER A 1 107 ? 1.287 0.847 -11.908 1.00 97.12 107 SER A CA 1
ATOM 845 C C . SER A 1 107 ? 0.924 0.313 -10.519 1.00 97.12 107 SER A C 1
ATOM 847 O O . SER A 1 107 ? 1.596 0.655 -9.553 1.00 97.12 107 SER A O 1
ATOM 849 N N . ALA A 1 108 ? -0.089 -0.552 -10.385 1.00 97.69 108 ALA A N 1
ATOM 850 C CA . ALA A 1 108 ? -0.458 -1.148 -9.099 1.00 97.69 108 ALA A CA 1
ATOM 851 C C . ALA A 1 108 ? 0.657 -2.015 -8.496 1.00 97.69 108 ALA A C 1
ATOM 853 O O . ALA A 1 108 ? 0.719 -2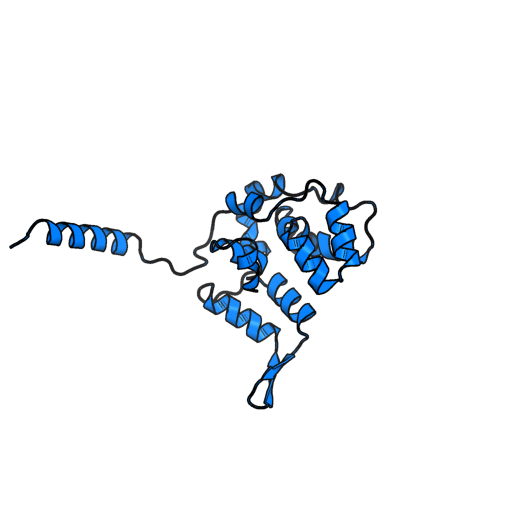.162 -7.274 1.00 97.69 108 ALA A O 1
ATOM 854 N N . LEU A 1 109 ? 1.569 -2.530 -9.329 1.00 96.88 109 LEU A N 1
ATOM 855 C CA . LEU A 1 109 ? 2.743 -3.273 -8.875 1.00 96.88 109 LEU A CA 1
ATOM 856 C C . LEU A 1 109 ? 3.676 -2.433 -7.998 1.00 96.88 109 LEU A C 1
ATOM 858 O O . LEU A 1 109 ? 4.398 -3.012 -7.197 1.00 96.88 109 LEU A O 1
ATOM 862 N N . LEU A 1 110 ? 3.616 -1.093 -8.037 1.00 96.56 110 LEU A N 1
ATOM 863 C CA . LEU A 1 110 ? 4.452 -0.246 -7.172 1.00 96.56 110 LEU A CA 1
ATOM 864 C C . LEU A 1 110 ? 4.315 -0.601 -5.684 1.00 96.56 110 LEU A C 1
ATOM 866 O O . LEU A 1 110 ? 5.268 -0.438 -4.920 1.00 96.56 110 LEU A O 1
ATOM 870 N N . LEU A 1 111 ? 3.136 -1.090 -5.275 1.00 97.38 111 LEU A N 1
ATOM 871 C CA . LEU A 1 111 ? 2.859 -1.460 -3.889 1.00 97.38 111 LEU A CA 1
ATOM 872 C C . LEU A 1 111 ? 3.658 -2.680 -3.435 1.00 97.38 111 LEU A C 1
ATOM 874 O O . LEU A 1 111 ? 3.930 -2.808 -2.248 1.00 97.38 111 LEU A O 1
ATOM 878 N N . THR A 1 112 ? 4.015 -3.567 -4.360 1.00 97.00 112 THR A N 1
ATOM 879 C CA . THR A 1 112 ? 4.606 -4.878 -4.070 1.00 97.00 112 THR A CA 1
ATOM 880 C C . THR A 1 112 ? 5.988 -5.063 -4.690 1.00 97.00 112 THR A C 1
ATOM 882 O O . THR A 1 112 ? 6.721 -5.949 -4.267 1.00 97.00 112 THR A O 1
ATOM 885 N N . THR A 1 113 ? 6.393 -4.207 -5.631 1.00 96.06 113 THR A N 1
ATOM 886 C CA . THR A 1 113 ? 7.693 -4.269 -6.320 1.00 96.06 113 THR A CA 1
ATOM 887 C C . THR A 1 113 ? 8.641 -3.130 -5.932 1.00 96.06 113 THR A C 1
ATOM 889 O O . THR A 1 113 ? 9.469 -2.705 -6.734 1.00 96.06 113 THR A O 1
ATOM 892 N N . SER A 1 114 ? 8.496 -2.588 -4.724 1.00 96.19 114 SER A N 1
ATOM 893 C CA . SER A 1 114 ? 9.328 -1.505 -4.182 1.00 96.19 114 SER A CA 1
ATOM 894 C C . SER A 1 114 ? 9.846 -1.853 -2.787 1.00 96.19 114 SER A C 1
ATOM 896 O O . SER A 1 114 ? 9.459 -2.873 -2.212 1.00 96.19 114 SER A O 1
ATOM 898 N N . THR A 1 115 ? 10.676 -0.991 -2.192 1.00 95.81 115 THR A N 1
ATOM 899 C CA . THR A 1 115 ? 11.092 -1.124 -0.781 1.00 95.81 115 THR A CA 1
ATOM 900 C C . THR A 1 115 ? 9.905 -1.255 0.175 1.00 95.81 115 THR A C 1
ATOM 902 O O . THR A 1 115 ? 9.980 -1.991 1.155 1.00 95.81 115 THR A O 1
ATOM 905 N N . PHE A 1 116 ? 8.787 -0.594 -0.129 1.00 97.44 116 PHE A N 1
ATOM 906 C CA . PHE A 1 116 ? 7.550 -0.736 0.632 1.00 97.44 116 PHE A CA 1
ATOM 907 C C . PHE A 1 116 ? 6.902 -2.112 0.439 1.00 97.44 116 PHE A C 1
ATOM 909 O O . PHE A 1 116 ? 6.405 -2.692 1.398 1.00 97.44 116 PHE A O 1
ATOM 916 N N . GLY A 1 117 ? 6.962 -2.663 -0.774 1.00 97.31 117 GLY A N 1
ATOM 917 C CA . GLY A 1 117 ? 6.486 -4.014 -1.067 1.00 97.31 117 GLY A CA 1
ATOM 918 C C . GLY A 1 117 ? 7.256 -5.102 -0.326 1.00 97.31 117 GLY A C 1
ATOM 919 O O . GLY A 1 117 ? 6.643 -6.027 0.197 1.00 97.31 117 GLY A O 1
ATOM 920 N N . VAL A 1 118 ? 8.579 -4.957 -0.206 1.00 97.56 118 VAL A N 1
ATOM 921 C CA . VAL A 1 118 ? 9.420 -5.853 0.609 1.00 97.56 118 VAL A CA 1
ATOM 922 C C . VAL A 1 118 ? 9.016 -5.791 2.083 1.00 97.56 118 VAL A C 1
ATOM 924 O O . VAL A 1 118 ? 8.838 -6.830 2.712 1.00 97.56 118 VAL A O 1
ATOM 927 N N . PHE A 1 119 ? 8.796 -4.589 2.618 1.00 97.62 119 PHE A N 1
ATOM 928 C CA . PHE A 1 119 ? 8.281 -4.419 3.977 1.00 97.62 119 PHE A CA 1
ATOM 929 C C . PHE A 1 119 ? 6.896 -5.053 4.159 1.00 97.62 119 PHE A C 1
ATOM 931 O O . PHE A 1 119 ? 6.667 -5.766 5.129 1.00 97.62 119 PHE A O 1
ATOM 938 N N . LEU A 1 120 ? 5.967 -4.849 3.223 1.00 97.62 120 LEU A N 1
ATOM 939 C CA . LEU A 1 120 ? 4.651 -5.486 3.291 1.00 97.62 120 LEU A CA 1
ATOM 940 C C . LEU A 1 120 ? 4.742 -7.016 3.228 1.00 97.62 120 LEU A C 1
ATO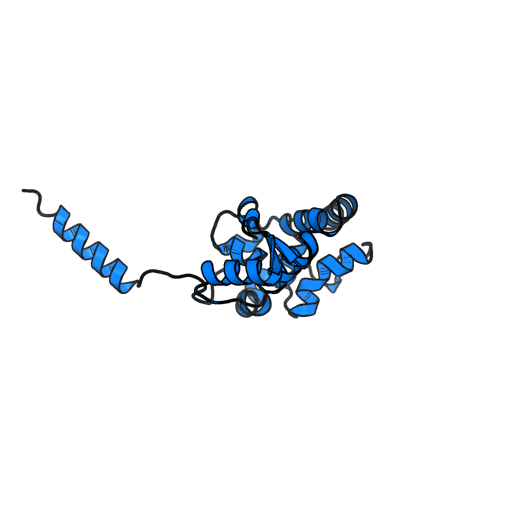M 942 O O . LEU A 1 120 ? 4.017 -7.689 3.959 1.00 97.62 120 LEU A O 1
ATOM 946 N N . ALA A 1 121 ? 5.638 -7.564 2.404 1.00 98.12 121 ALA A N 1
ATOM 947 C CA . ALA A 1 121 ? 5.889 -9.001 2.352 1.00 98.12 121 ALA A CA 1
ATOM 948 C C . ALA A 1 121 ? 6.401 -9.527 3.700 1.00 98.12 121 ALA A C 1
ATOM 950 O O . ALA A 1 121 ? 5.939 -10.568 4.151 1.00 98.12 121 ALA A O 1
ATOM 951 N N . GLU A 1 122 ? 7.284 -8.794 4.383 1.00 98.25 122 GLU A N 1
ATOM 952 C CA . GLU A 1 122 ? 7.739 -9.157 5.731 1.00 98.25 122 GLU A CA 1
ATOM 953 C C . GLU A 1 122 ? 6.566 -9.218 6.716 1.00 98.25 122 GLU A C 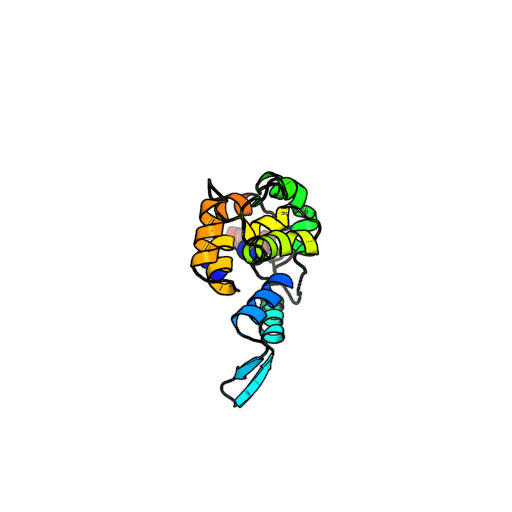1
ATOM 955 O O . GLU A 1 122 ? 6.438 -10.189 7.459 1.00 98.25 122 GLU A O 1
ATOM 960 N N . GLN A 1 123 ? 5.686 -8.212 6.694 1.00 97.38 123 GLN A N 1
ATOM 961 C CA . GLN A 1 123 ? 4.552 -8.134 7.619 1.00 97.38 123 GLN A CA 1
ATOM 962 C C . GLN A 1 123 ? 3.496 -9.220 7.368 1.00 97.38 123 GLN A C 1
ATOM 964 O O . GLN A 1 123 ? 2.919 -9.735 8.320 1.00 97.38 123 GLN A O 1
ATOM 969 N N . LEU A 1 124 ? 3.222 -9.553 6.102 1.00 97.31 124 LEU A N 1
ATOM 970 C CA . LEU A 1 124 ? 2.121 -10.451 5.728 1.00 97.31 124 LEU A CA 1
ATOM 971 C C . LEU A 1 124 ? 2.559 -11.903 5.503 1.00 97.31 124 LEU A C 1
ATOM 973 O O . LEU A 1 124 ? 1.778 -12.820 5.741 1.00 97.31 124 LEU A O 1
ATOM 977 N N . LEU A 1 125 ? 3.784 -12.122 5.020 1.00 97.81 125 LEU A N 1
ATOM 978 C CA . LEU A 1 125 ? 4.307 -13.440 4.637 1.00 97.81 125 LEU A CA 1
ATOM 979 C C . LEU A 1 125 ? 5.537 -13.869 5.454 1.00 97.81 125 LEU A C 1
ATOM 981 O O . LEU A 1 125 ? 5.906 -15.043 5.420 1.00 97.81 125 LEU A O 1
ATOM 985 N N . GLY A 1 126 ? 6.170 -12.948 6.185 1.00 98.19 126 GLY A N 1
ATOM 986 C CA . GLY A 1 126 ? 7.352 -13.202 7.008 1.00 98.19 126 GLY A CA 1
ATOM 987 C C . GLY A 1 126 ? 8.688 -12.895 6.322 1.00 98.19 126 GLY A C 1
ATOM 988 O O . GLY A 1 126 ? 8.774 -12.643 5.119 1.00 98.19 126 GLY A O 1
ATOM 989 N N . LEU A 1 127 ? 9.764 -12.939 7.117 1.00 98.31 127 LEU A N 1
ATOM 990 C CA . LEU A 1 127 ? 11.112 -12.516 6.713 1.00 98.31 127 LEU A CA 1
ATOM 991 C C . LEU A 1 127 ? 11.642 -13.254 5.474 1.00 98.31 127 LEU A C 1
ATOM 993 O O . LEU A 1 127 ? 12.155 -12.618 4.560 1.00 98.31 127 LEU A O 1
ATOM 997 N N . ALA A 1 128 ? 11.469 -14.577 5.402 1.00 98.06 128 ALA A N 1
ATOM 998 C CA . ALA A 1 128 ? 11.975 -15.373 4.280 1.00 98.06 128 ALA A CA 1
ATOM 999 C C . ALA A 1 128 ? 11.371 -14.939 2.931 1.00 98.06 128 ALA A C 1
ATOM 1001 O O . ALA A 1 128 ? 12.082 -14.848 1.932 1.00 98.06 128 ALA A O 1
ATOM 1002 N N . ALA A 1 129 ? 10.074 -14.617 2.910 1.00 97.88 129 ALA A N 1
ATOM 1003 C CA . ALA A 1 129 ? 9.391 -14.117 1.720 1.00 97.88 129 ALA A CA 1
ATOM 1004 C C . ALA A 1 129 ? 9.870 -12.706 1.338 1.00 97.88 129 ALA A C 1
ATOM 1006 O O . ALA A 1 129 ? 10.030 -12.404 0.156 1.00 97.88 129 ALA A O 1
ATOM 1007 N N . ALA A 1 130 ? 10.144 -11.851 2.328 1.00 98.06 130 ALA A N 1
ATOM 1008 C CA . ALA A 1 130 ? 10.706 -10.522 2.098 1.00 98.06 130 ALA A CA 1
ATOM 1009 C C . ALA A 1 130 ? 12.120 -10.589 1.499 1.00 98.06 130 ALA A C 1
ATOM 1011 O O . ALA A 1 130 ? 12.410 -9.893 0.526 1.00 98.06 130 ALA A O 1
ATOM 1012 N N . GLU A 1 131 ? 12.985 -11.458 2.026 1.00 97.12 131 GLU A N 1
ATOM 1013 C CA . GLU A 1 131 ? 14.334 -11.695 1.496 1.00 97.12 131 GLU A CA 1
ATOM 1014 C C . GLU A 1 131 ? 14.296 -12.298 0.086 1.00 97.12 131 GLU A C 1
ATOM 1016 O O . GLU A 1 131 ? 15.070 -11.906 -0.791 1.00 97.12 131 GLU A O 1
ATOM 1021 N N . GLU A 1 132 ? 13.382 -13.238 -0.160 1.00 96.31 132 GLU A N 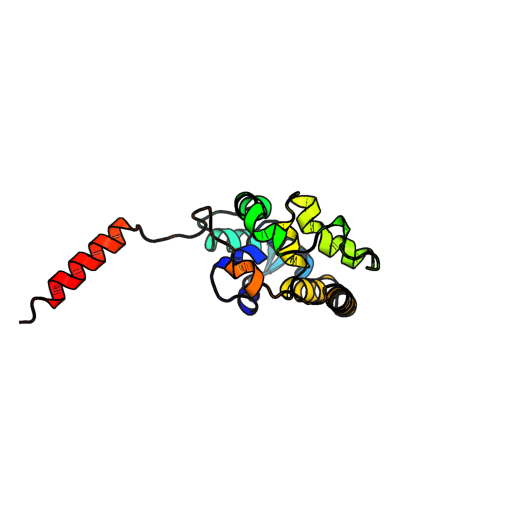1
ATOM 1022 C CA . GLU A 1 132 ? 13.140 -13.805 -1.485 1.00 96.31 132 GLU A CA 1
ATOM 1023 C C . GLU A 1 132 ? 12.753 -12.717 -2.491 1.00 96.31 132 GLU A C 1
ATOM 1025 O O . GLU A 1 132 ? 13.393 -12.592 -3.538 1.00 96.31 132 GLU A O 1
ATOM 1030 N N . LEU A 1 133 ? 11.765 -11.893 -2.146 1.00 96.38 133 LEU A N 1
ATOM 1031 C CA . LEU A 1 133 ? 11.292 -10.799 -2.982 1.00 96.38 133 LEU A CA 1
ATOM 1032 C C . LEU A 1 133 ? 12.393 -9.761 -3.241 1.00 96.38 133 LEU A C 1
ATOM 1034 O O . LEU A 1 133 ? 12.622 -9.368 -4.386 1.00 96.38 133 LEU A O 1
ATOM 1038 N N . ALA A 1 134 ? 13.121 -9.354 -2.200 1.00 95.69 134 ALA A N 1
ATOM 1039 C CA . ALA A 1 134 ? 14.191 -8.368 -2.304 1.00 95.69 134 ALA A CA 1
ATOM 1040 C C . ALA A 1 134 ? 15.330 -8.825 -3.228 1.00 95.69 134 ALA A C 1
ATOM 1042 O O . ALA A 1 134 ? 15.883 -8.003 -3.960 1.00 95.69 134 ALA A O 1
ATOM 1043 N N . ARG A 1 135 ? 15.677 -10.121 -3.234 1.00 94.12 135 ARG A N 1
ATOM 1044 C CA . ARG A 1 135 ? 16.693 -10.672 -4.150 1.00 94.12 135 ARG A CA 1
ATOM 1045 C C . ARG A 1 135 ? 16.259 -10.608 -5.610 1.00 94.12 135 ARG A C 1
ATOM 1047 O O . ARG A 1 135 ? 17.095 -10.350 -6.469 1.00 94.12 135 ARG A O 1
ATOM 1054 N N . GLN A 1 136 ? 14.977 -10.832 -5.889 1.00 91.62 136 GLN A N 1
ATOM 1055 C CA . GLN A 1 136 ? 14.469 -10.867 -7.262 1.00 91.62 136 GLN A CA 1
ATOM 1056 C C . GLN A 1 136 ? 14.175 -9.478 -7.846 1.00 91.62 136 GLN A C 1
ATOM 1058 O O . GLN A 1 136 ? 14.163 -9.318 -9.062 1.00 91.62 136 GLN A O 1
ATOM 1063 N N . LEU A 1 137 ? 13.970 -8.462 -7.006 1.00 91.56 137 LEU A N 1
ATOM 1064 C CA . LEU A 1 137 ? 13.666 -7.092 -7.434 1.00 91.56 137 LEU A CA 1
ATOM 1065 C C . LEU A 1 137 ? 14.906 -6.200 -7.602 1.00 91.56 137 LEU A C 1
ATOM 1067 O O . LEU A 1 137 ? 14.797 -4.989 -7.455 1.00 91.56 137 LEU A O 1
ATOM 1071 N N . GLN A 1 138 ? 16.091 -6.753 -7.872 1.00 89.00 138 GLN A N 1
ATOM 1072 C CA . GLN A 1 138 ? 17.308 -5.944 -8.001 1.00 89.00 138 GLN A CA 1
ATOM 1073 C C . GLN A 1 138 ? 17.429 -5.284 -9.395 1.00 89.00 138 GLN A C 1
ATOM 1075 O O . GLN A 1 138 ? 17.314 -5.988 -10.400 1.00 89.00 138 GLN A O 1
ATOM 1080 N N . PRO A 1 139 ? 17.719 -3.967 -9.487 1.00 88.88 139 PRO A N 1
ATOM 1081 C CA . PRO A 1 139 ? 17.895 -3.025 -8.379 1.00 88.88 139 PRO A CA 1
ATOM 1082 C C . PRO A 1 139 ? 16.558 -2.630 -7.732 1.00 88.88 139 PRO A C 1
ATOM 1084 O O . PRO A 1 139 ? 15.597 -2.289 -8.421 1.00 88.88 139 PRO A O 1
ATOM 1087 N N . LEU A 1 140 ? 16.520 -2.641 -6.396 1.00 89.38 140 LEU A N 1
ATOM 1088 C CA . LEU A 1 140 ? 15.290 -2.379 -5.649 1.00 89.38 140 LEU A CA 1
ATOM 1089 C C . LEU A 1 140 ? 14.915 -0.895 -5.695 1.00 89.38 140 LEU A C 1
ATOM 1091 O O . LEU A 1 140 ? 15.638 -0.042 -5.183 1.00 89.38 140 LEU A O 1
ATOM 1095 N N . LEU A 1 141 ? 13.747 -0.604 -6.266 1.00 92.25 141 LEU A N 1
ATOM 1096 C CA . LEU A 1 141 ? 13.207 0.750 -6.354 1.00 92.25 141 LEU A CA 1
ATOM 1097 C C . LEU A 1 141 ? 12.636 1.216 -5.018 1.00 92.25 141 LEU A C 1
ATOM 1099 O O . LEU A 1 141 ? 11.904 0.482 -4.345 1.00 92.25 141 LEU A O 1
ATOM 1103 N N . THR A 1 142 ? 12.899 2.470 -4.657 1.00 94.81 142 THR A N 1
ATOM 1104 C CA . THR A 1 142 ? 12.231 3.078 -3.510 1.00 94.81 142 THR A CA 1
ATOM 1105 C C . THR A 1 142 ? 10.868 3.623 -3.922 1.00 94.81 142 THR A C 1
ATOM 1107 O O . THR A 1 142 ? 10.650 4.042 -5.060 1.00 94.81 142 THR A O 1
ATOM 1110 N N . VAL A 1 143 ? 9.925 3.687 -2.980 1.00 93.50 143 VAL A N 1
ATOM 1111 C CA . VAL A 1 143 ? 8.667 4.401 -3.252 1.00 93.50 143 VAL A CA 1
ATOM 1112 C C . VAL A 1 143 ? 8.885 5.892 -3.491 1.00 93.50 143 VAL A C 1
ATOM 1114 O O . VAL A 1 143 ? 8.056 6.508 -4.146 1.00 93.50 143 VAL A O 1
ATOM 1117 N N . ALA A 1 144 ? 9.973 6.485 -2.990 1.00 93.12 144 ALA A N 1
ATOM 1118 C CA . ALA A 1 144 ? 10.267 7.892 -3.227 1.00 93.12 144 ALA A CA 1
ATOM 1119 C C . ALA A 1 144 ? 10.546 8.154 -4.715 1.00 93.12 144 ALA A C 1
ATOM 1121 O O . ALA A 1 144 ? 10.004 9.114 -5.268 1.00 93.12 144 ALA A O 1
ATOM 1122 N N . ASP A 1 145 ? 11.291 7.258 -5.370 1.00 92.69 145 ASP A N 1
ATOM 1123 C CA . ASP A 1 145 ? 11.588 7.336 -6.805 1.00 92.69 145 ASP A CA 1
ATOM 1124 C C . ASP A 1 145 ? 10.297 7.289 -7.632 1.00 92.69 145 ASP A C 1
ATOM 1126 O O . ASP A 1 145 ? 10.081 8.110 -8.524 1.00 92.69 145 ASP A O 1
ATOM 1130 N N . ILE A 1 146 ? 9.377 6.392 -7.272 1.00 94.62 146 ILE A N 1
ATOM 1131 C CA . ILE A 1 146 ? 8.109 6.206 -7.985 1.00 94.62 146 ILE A CA 1
ATOM 1132 C C . ILE A 1 146 ? 7.132 7.356 -7.684 1.00 94.62 146 ILE A C 1
ATOM 1134 O O . ILE A 1 146 ? 6.622 8.006 -8.597 1.00 94.62 146 ILE A O 1
ATOM 1138 N N . LEU A 1 147 ? 6.879 7.649 -6.404 1.00 95.19 147 LEU A N 1
ATOM 1139 C CA . LEU A 1 147 ? 5.879 8.633 -5.972 1.00 95.19 147 LEU A CA 1
ATOM 1140 C C . LEU A 1 147 ? 6.269 10.077 -6.295 1.00 95.19 147 LEU A C 1
ATOM 1142 O O . LEU A 1 147 ? 5.384 10.933 -6.342 1.00 95.19 147 LEU A O 1
ATOM 1146 N N . SER A 1 148 ? 7.546 10.364 -6.560 1.00 94.31 148 SER A N 1
ATOM 1147 C CA . SER A 1 148 ? 7.966 11.671 -7.081 1.00 94.31 148 SER A CA 1
ATOM 1148 C C . SER A 1 148 ? 7.285 12.022 -8.415 1.00 94.31 148 SER A C 1
ATOM 1150 O O . SER A 1 148 ? 7.015 13.195 -8.669 1.00 94.31 148 SER A O 1
ATOM 1152 N N . ASN A 1 149 ? 6.910 11.008 -9.204 1.00 94.19 149 ASN A N 1
ATOM 1153 C CA . ASN A 1 149 ? 6.228 11.142 -10.493 1.00 94.19 149 ASN A CA 1
ATOM 1154 C C . ASN A 1 149 ? 4.693 11.107 -10.377 1.00 94.19 149 ASN A C 1
ATOM 1156 O O . ASN A 1 149 ? 3.982 11.316 -11.360 1.00 94.19 149 ASN A O 1
ATOM 1160 N N . PHE A 1 150 ? 4.149 10.854 -9.183 1.00 94.62 150 PHE A N 1
ATOM 1161 C CA . PHE A 1 150 ? 2.707 10.788 -8.971 1.00 94.62 150 PHE A CA 1
ATOM 1162 C C . PHE A 1 150 ? 2.104 12.182 -8.758 1.00 94.62 150 PHE A C 1
ATOM 1164 O O . PHE A 1 150 ? 2.582 12.986 -7.951 1.00 94.62 150 PHE A O 1
ATOM 1171 N N . THR A 1 151 ? 0.982 12.450 -9.422 1.00 90.88 151 THR A N 1
ATOM 1172 C CA . THR A 1 151 ? 0.191 13.668 -9.222 1.00 90.88 151 THR A CA 1
ATOM 1173 C C . THR A 1 151 ? -1.231 13.294 -8.840 1.00 90.88 151 THR A C 1
ATOM 1175 O O . THR A 1 151 ? -1.820 12.387 -9.417 1.00 90.88 151 THR A O 1
ATOM 1178 N N . PHE A 1 152 ? -1.794 14.003 -7.863 1.00 87.94 152 PHE A N 1
ATOM 1179 C CA . PHE A 1 152 ? -3.197 13.832 -7.503 1.00 87.94 152 PHE A CA 1
ATOM 1180 C C . PHE A 1 152 ? -4.091 14.327 -8.640 1.00 87.94 152 PHE A C 1
ATOM 1182 O O . PHE A 1 152 ? -4.032 15.501 -9.000 1.00 87.94 152 PHE A O 1
ATOM 1189 N N . THR A 1 153 ? -4.927 13.439 -9.166 1.00 83.44 153 THR A N 1
ATOM 1190 C CA . THR A 1 153 ? -5.864 13.732 -10.262 1.00 83.44 153 THR A CA 1
ATOM 1191 C C . THR A 1 153 ? -7.275 14.043 -9.773 1.00 83.44 153 THR A C 1
ATOM 1193 O O . THR A 1 153 ? -8.048 14.655 -10.495 1.00 83.44 153 THR A O 1
ATOM 1196 N N . GLU A 1 154 ? -7.591 13.671 -8.534 1.00 81.50 154 GLU A N 1
ATOM 1197 C CA . GLU A 1 154 ? -8.848 13.989 -7.859 1.00 81.50 154 GLU A CA 1
ATOM 1198 C C . GLU A 1 154 ? -8.545 14.840 -6.616 1.00 81.50 154 GLU A C 1
ATOM 1200 O O . GLU A 1 154 ? -7.434 14.761 -6.067 1.00 81.50 154 GLU A O 1
ATOM 1205 N N . PRO A 1 155 ? -9.508 15.634 -6.113 1.00 77.94 1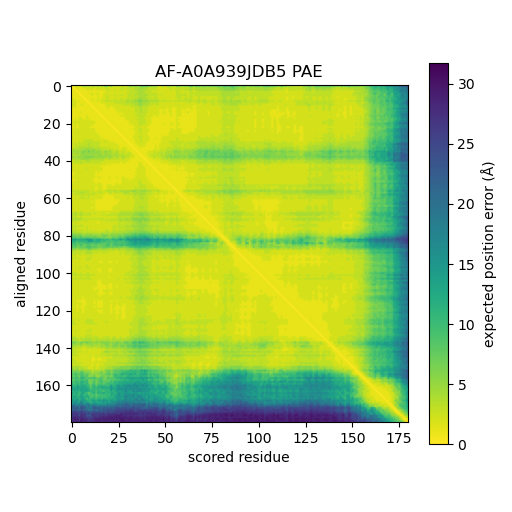55 PRO A N 1
ATOM 1206 C CA . PRO A 1 155 ? -9.330 16.437 -4.909 1.00 77.94 155 PRO A CA 1
ATOM 1207 C C . PRO A 1 155 ? -9.409 15.549 -3.666 1.00 77.94 155 PRO A C 1
ATOM 1209 O O . PRO A 1 155 ? -10.283 15.735 -2.833 1.00 77.94 155 PRO A O 1
ATOM 1212 N N . TRP A 1 156 ? -8.534 14.547 -3.553 1.00 80.06 156 TRP A N 1
ATOM 1213 C CA . TRP A 1 156 ? -8.511 13.533 -2.496 1.00 80.06 156 TRP A CA 1
ATOM 1214 C C . TRP A 1 156 ? -8.438 14.109 -1.086 1.00 80.06 156 TRP A C 1
ATOM 1216 O O . TRP A 1 156 ? -8.714 13.395 -0.141 1.00 80.06 156 TRP A O 1
ATOM 1226 N N . GLN A 1 157 ? -8.049 15.370 -0.937 1.00 73.75 157 GLN A N 1
ATOM 1227 C CA . GLN A 1 157 ? -7.926 16.045 0.345 1.00 73.75 157 GLN A CA 1
ATOM 1228 C C . GLN A 1 157 ? -8.578 17.409 0.249 1.00 73.75 157 GLN A C 1
ATOM 1230 O O . GLN A 1 157 ? -8.573 18.028 -0.821 1.00 73.75 157 GLN A O 1
ATOM 1235 N N . TYR A 1 158 ? -9.046 17.900 1.391 1.00 76.62 158 TYR A N 1
ATOM 1236 C CA . TYR A 1 158 ? -9.408 19.297 1.513 1.00 76.62 158 TYR A CA 1
ATOM 1237 C C . TYR A 1 158 ? -8.215 20.172 1.120 1.00 76.62 158 TYR A C 1
ATOM 1239 O O . TYR A 1 158 ? -7.086 19.970 1.577 1.00 76.62 158 TYR A O 1
ATOM 1247 N N . ARG A 1 159 ? -8.476 21.153 0.263 1.00 72.75 159 ARG A N 1
ATOM 1248 C CA . ARG A 1 159 ? -7.547 22.230 -0.057 1.00 72.75 159 ARG A CA 1
ATOM 1249 C C . ARG A 1 159 ? -8.315 23.537 0.104 1.00 72.75 159 ARG A C 1
ATOM 1251 O O . ARG A 1 159 ? -9.445 23.594 -0.383 1.00 72.75 159 ARG A O 1
ATOM 1258 N N . PRO A 1 160 ? -7.737 24.557 0.762 1.00 78.62 160 PRO A N 1
ATOM 1259 C CA . PRO A 1 160 ? -8.358 25.875 0.809 1.00 78.62 160 PRO A CA 1
ATOM 1260 C C . PRO A 1 160 ? -8.630 26.389 -0.608 1.00 78.62 160 PRO A C 1
ATOM 1262 O O . PRO A 1 160 ? -7.854 26.088 -1.524 1.00 78.62 160 PRO A O 1
ATOM 1265 N N . ASP A 1 161 ? -9.704 27.160 -0.791 1.00 82.81 161 ASP A N 1
ATOM 1266 C CA . ASP A 1 161 ? -10.037 27.724 -2.100 1.00 82.81 161 ASP A CA 1
ATOM 1267 C C . ASP A 1 161 ? -8.875 28.622 -2.578 1.00 82.81 161 ASP A C 1
ATOM 1269 O O . ASP A 1 161 ? -8.481 29.561 -1.875 1.00 82.81 161 ASP A O 1
ATOM 1273 N N . PRO A 1 162 ? -8.298 28.374 -3.772 1.00 83.12 162 PRO A N 1
ATOM 1274 C CA . PRO A 1 162 ? -7.259 29.228 -4.337 1.00 83.12 162 PRO A CA 1
ATOM 1275 C C . PRO A 1 162 ? -7.633 30.715 -4.387 1.00 83.12 162 PRO A C 1
ATOM 1277 O O . PRO A 1 162 ? -6.755 31.566 -4.233 1.00 83.12 162 PRO A O 1
ATOM 1280 N N . LYS A 1 163 ? -8.916 31.043 -4.586 1.00 88.69 163 LYS A N 1
ATOM 1281 C CA . LYS A 1 163 ? -9.415 32.424 -4.590 1.00 88.69 163 LYS A CA 1
ATOM 1282 C C . LYS A 1 163 ? -9.351 33.046 -3.200 1.00 88.69 163 LYS A C 1
ATOM 1284 O O . LYS A 1 163 ? -8.894 34.178 -3.077 1.00 88.69 163 LYS A O 1
ATOM 1289 N N . GLU A 1 164 ? -9.737 32.304 -2.165 1.00 90.19 164 GLU A N 1
ATOM 1290 C CA . GLU A 1 164 ? -9.622 32.751 -0.772 1.00 90.19 164 GLU A CA 1
ATOM 1291 C C . GLU A 1 164 ? -8.154 32.947 -0.375 1.00 90.19 164 GLU A C 1
ATOM 1293 O O . GLU A 1 164 ? -7.804 33.956 0.237 1.00 90.19 164 GLU A O 1
ATOM 1298 N N . LEU A 1 165 ? -7.261 32.043 -0.796 1.00 89.38 165 LEU A N 1
ATOM 1299 C CA . LEU A 1 165 ? -5.819 32.186 -0.565 1.00 89.38 165 LEU A CA 1
ATOM 1300 C C . LEU A 1 165 ? -5.233 33.413 -1.276 1.00 89.38 165 LEU A C 1
ATOM 1302 O O . LEU A 1 165 ? -4.374 34.098 -0.719 1.00 89.38 165 LEU A O 1
ATOM 1306 N N . ALA A 1 166 ? -5.672 33.697 -2.505 1.00 89.56 166 ALA A N 1
ATOM 1307 C CA . ALA A 1 166 ? -5.251 34.884 -3.243 1.00 89.56 166 ALA A CA 1
ATOM 1308 C C . ALA A 1 166 ? -5.755 36.175 -2.576 1.00 89.56 166 ALA A C 1
ATOM 1310 O O . ALA A 1 166 ? -4.977 37.116 -2.412 1.00 89.56 166 ALA A O 1
ATOM 1311 N N . TRP A 1 167 ? -7.016 36.190 -2.134 1.00 92.25 167 TRP A N 1
ATOM 1312 C CA . TRP A 1 167 ? -7.609 37.294 -1.376 1.00 92.25 167 TRP A CA 1
ATOM 1313 C C . TRP A 1 167 ? -6.842 37.561 -0.071 1.00 92.25 167 TRP A C 1
ATOM 1315 O O . TRP A 1 167 ? -6.447 38.702 0.174 1.00 92.25 167 TRP A O 1
ATOM 1325 N N . LEU A 1 168 ? -6.534 36.517 0.713 1.00 90.38 168 LEU A N 1
ATOM 1326 C CA . LEU A 1 168 ? -5.751 36.614 1.955 1.00 90.38 168 LEU A CA 1
ATOM 1327 C C . LEU A 1 168 ? -4.379 37.261 1.722 1.00 90.38 168 LEU A C 1
ATOM 1329 O O . LEU A 1 168 ? -3.989 38.169 2.453 1.00 90.38 168 LEU A O 1
ATOM 1333 N N . ARG A 1 169 ? -3.652 36.827 0.683 1.00 90.38 169 ARG A N 1
ATOM 1334 C CA . ARG A 1 169 ? -2.324 37.376 0.345 1.00 90.38 169 ARG A CA 1
ATOM 1335 C C . ARG A 1 169 ? -2.380 38.864 0.008 1.00 90.38 169 ARG A C 1
ATOM 1337 O O . ARG A 1 169 ? -1.494 39.608 0.410 1.00 90.38 169 ARG A O 1
ATOM 1344 N N . GLN A 1 170 ? -3.414 39.301 -0.709 1.00 87.44 170 GLN A N 1
ATOM 1345 C CA . GLN A 1 170 ? -3.592 40.716 -1.041 1.00 87.44 170 GLN A CA 1
ATOM 1346 C C . GLN A 1 170 ? -3.863 41.566 0.208 1.00 87.44 170 GLN A C 1
ATOM 1348 O O . GLN A 1 170 ? -3.284 42.641 0.333 1.00 87.44 170 GLN A O 1
ATOM 1353 N N . HIS A 1 171 ? -4.677 41.067 1.144 1.00 81.69 171 HIS A N 1
ATOM 1354 C CA . HIS A 1 171 ? -5.063 41.804 2.354 1.00 81.69 171 HIS A CA 1
ATOM 1355 C C . HIS A 1 171 ? -3.956 41.865 3.417 1.00 81.69 171 HIS A C 1
ATOM 1357 O O . HIS A 1 171 ? -3.854 42.848 4.150 1.00 81.69 171 HIS A O 1
ATOM 1363 N N . LEU A 1 172 ? -3.098 40.845 3.502 1.00 77.88 172 LEU A N 1
ATOM 1364 C CA . LEU A 1 172 ? -1.927 40.878 4.385 1.00 77.88 172 LEU A CA 1
ATOM 1365 C C . LEU A 1 172 ? -0.875 41.881 3.885 1.00 77.88 172 LEU A C 1
ATOM 1367 O O . LEU A 1 172 ? -0.376 42.686 4.668 1.00 77.88 172 LEU A O 1
ATOM 1371 N N . ASN A 1 173 ? -0.621 41.921 2.574 1.00 68.75 173 ASN A N 1
ATOM 1372 C CA . ASN A 1 173 ? 0.357 42.842 1.984 1.00 68.75 173 ASN A CA 1
ATOM 1373 C C . ASN A 1 173 ? -0.075 44.322 2.065 1.00 68.75 173 ASN A C 1
ATOM 1375 O O . ASN A 1 173 ? 0.775 45.210 2.145 1.00 68.75 173 ASN A O 1
ATOM 1379 N N . SER A 1 174 ? -1.383 44.608 2.065 1.00 60.66 174 SER A N 1
ATOM 1380 C CA . SER A 1 174 ? -1.905 45.972 2.252 1.00 60.66 174 SER A CA 1
ATOM 1381 C C . SER A 1 174 ? -1.796 46.481 3.693 1.00 60.66 174 SER A C 1
ATOM 1383 O O . SER A 1 174 ? -1.776 47.689 3.903 1.00 60.66 174 SER A O 1
ATOM 1385 N N . ASN A 1 175 ? -1.713 45.586 4.683 1.00 56.72 175 ASN A N 1
ATOM 1386 C CA . ASN A 1 175 ? -1.581 45.967 6.092 1.00 56.72 175 ASN A CA 1
ATOM 1387 C C . ASN A 1 175 ? -0.119 46.192 6.520 1.00 56.72 175 ASN A C 1
ATOM 1389 O O . ASN A 1 175 ? 0.121 46.974 7.432 1.00 56.72 175 ASN A O 1
ATOM 1393 N N . GLU A 1 176 ? 0.863 45.566 5.861 1.00 55.81 176 GLU A N 1
ATOM 1394 C CA . GLU A 1 176 ? 2.295 45.813 6.129 1.00 55.81 176 GLU A CA 1
ATOM 1395 C C . GLU A 1 176 ? 2.824 47.112 5.497 1.00 55.81 176 GLU A C 1
ATOM 1397 O O . GLU A 1 176 ? 3.827 47.661 5.943 1.00 55.81 176 GLU A O 1
ATOM 1402 N N . SER A 1 177 ? 2.143 47.637 4.476 1.00 53.75 177 SER A N 1
ATOM 1403 C CA . SER A 1 177 ? 2.523 48.880 3.787 1.00 53.75 177 SER A CA 1
ATOM 1404 C C . SER A 1 177 ? 2.025 50.153 4.486 1.00 53.75 177 SER A C 1
ATOM 1406 O O . SER A 1 177 ? 2.252 51.253 3.984 1.00 53.75 177 SER A O 1
ATOM 1408 N N . ASN A 1 178 ? 1.407 50.017 5.663 1.00 53.84 178 ASN A N 1
ATOM 1409 C CA . ASN A 1 178 ? 1.006 51.134 6.512 1.00 53.84 178 ASN A CA 1
ATOM 1410 C C . ASN A 1 178 ? 1.532 50.946 7.952 1.00 53.84 178 ASN A C 1
ATOM 1412 O O . ASN A 1 178 ? 0.744 50.689 8.866 1.00 53.84 178 ASN A O 1
ATOM 1416 N N . PRO A 1 179 ? 2.859 51.012 8.180 1.00 50.06 179 PRO A N 1
ATOM 1417 C CA . PRO A 1 179 ? 3.383 51.108 9.530 1.00 50.06 179 PRO A CA 1
ATOM 1418 C C . PRO A 1 179 ? 3.087 52.521 10.049 1.00 50.06 179 PRO A C 1
ATOM 1420 O O . PRO A 1 179 ? 3.544 53.504 9.464 1.00 50.06 179 PRO A O 1
ATOM 1423 N N . ASN A 1 180 ? 2.283 52.608 11.111 1.00 48.81 180 ASN A N 1
ATOM 1424 C CA . ASN A 1 180 ? 2.193 53.818 11.936 1.00 48.81 180 ASN A CA 1
ATOM 1425 C C . ASN A 1 180 ? 3.578 54.256 12.427 1.00 48.81 180 ASN A C 1
ATOM 1427 O O . ASN A 1 180 ? 4.377 53.357 12.786 1.00 48.81 180 ASN A O 1
#

Sequence (180 aa):
MDSSKLFYFHARHRLLLHHTTGIEWATELLGDFVLNSAGRTVLVRDIAAEHCKEDLSGRVPTLHDWLRAADTTLAPLVPSPDQLLPDASDSVRAFVLRPYLRTGLRSALLLTTSTFGVFLAEQLLGLAAAEELARQLQPLLTVADILSNFTFTEPWQYRPDPKELAWLRQHLNSNESNPN

Radius of gyration: 20.02 Å; Cα contacts (8 Å, |Δi|>4): 213; chains: 1; bounding box: 35×73×44 Å

Mean predicted aligned error: 5.73 Å

pLDDT: mean 92.34, std 9.57, range [48.81, 98.56]

Nearest PDB structures (foldseek):
  5xga-assembly1_A  TM=3.954E-01  e=3.211E+00  Escherichia coli K-12
  7u5q-assembly2_B  TM=1.843E-01  e=5.169E+00  Brucella melitensis ATCC 23457